Protein AF-A0A9D4GAD8-F1 (afdb_monomer)

Sequence (364 aa):
FIKFSELMRQFRDRVDLSEVVRQHFSSVEKRYCIISPLFHRFDREWGTVFREEDQEQSVDETETVQDPKKLCWLLFLNAKDDILSGTEELIQTYHLLLCCLEFILRDSPAFLLHPPFDSLKLEHSAIGGSSPSLNFVQRLAEKFHTSLDELQAMQTTTQTYFESLKAANGNLDVTYLENQYLSRQKESGGLDELLYLQHEATLMPNNFQRVQSGSSTHNGLDTPVTPVRAAMNTVQQLKNLISTNTDHLQPLREHFQNCASNPERSITDRASQMKLKFLSHYLETSGNGQGAVAEQRYRQATNLYYRVMKRLLDIERERLAPLKDFSSLLNNDVFHRSLLACSTEIVLTTYNVSSFDVHREQNT

Solvent-accessible surface area (backbone atoms only — not comparable to full-atom values): 21066 Å² total; per-residue (Å²): 77,70,72,56,53,54,53,49,52,60,45,53,79,74,40,95,67,55,69,69,58,52,51,50,52,52,51,48,51,46,47,46,58,41,50,49,61,46,48,58,49,47,62,60,49,44,66,59,44,35,56,81,78,74,85,87,76,76,96,70,98,82,69,89,74,74,56,66,67,61,42,35,51,41,51,31,57,50,46,42,60,70,66,39,40,73,56,73,35,50,62,60,56,48,36,47,43,50,43,31,48,48,54,53,54,72,76,50,61,44,88,47,33,31,75,67,59,18,57,55,47,52,53,45,67,71,62,68,74,79,64,79,76,85,61,53,66,56,53,51,18,64,76,69,71,48,63,51,72,60,38,53,54,42,37,64,66,43,49,65,56,58,60,68,62,35,45,98,86,68,45,75,53,61,68,59,46,47,53,54,43,54,54,53,44,66,74,69,68,62,79,73,72,69,45,60,83,71,64,34,72,58,74,50,61,83,68,60,65,62,68,78,72,60,90,69,96,68,82,93,76,81,77,81,75,47,67,70,54,47,38,47,50,53,42,49,52,53,46,68,73,45,73,68,66,100,55,67,56,67,83,41,46,66,56,32,69,48,16,91,57,66,29,61,65,63,53,53,53,48,55,52,56,50,46,56,55,50,45,54,54,47,30,75,62,34,32,80,81,39,57,70,57,44,52,50,52,51,50,54,11,50,44,38,29,45,52,51,51,46,53,52,52,53,55,48,41,68,73,45,64,89,55,63,64,49,34,78,60,64,66,30,65,67,54,55,51,50,48,39,51,52,24,37,48,54,47,55,45,48,55,37,45,47,63,64,49,65,68,62,72,77,76,115

Nearest PDB structures (foldseek):
  4elj-assembly1_A  TM=8.758E-01  e=6.428E-15  Homo sapiens
  1n4m-assembly3_A  TM=8.982E-01  e=1.051E-05  Homo sapiens
  1ad6-assembly1_A  TM=8.745E-01  e=9.711E-05  Homo sapiens
  3pom-assembly2_B  TM=9.205E-01  e=2.364E-04  Homo sapiens
  1gux-assembly1_A  TM=9.036E-01  e=2.701E-04  Homo sapiens

Organism: Dreissena polymorpha (NCBI:txid45954)

Mean predicted aligned error: 9.48 Å

InterPro domains:
  IPR001387 Cro/C1-type, helix-turn-helix domain [PS50943] (130-151)
  IPR002720 Retinoblastoma-associated protein, A-box [PF01858] (226-354)
  IPR002720 Retinoblastoma-associated protein, A-box [SM01368] (226-364)
  IPR024599 Retinoblastoma-associated protein, N-terminal [PF11934] (2-105)
  IPR024599 Retinoblastoma-associated protein, N-terminal [SM01367] (1-107)
  IPR028309 Retinoblastoma protein family [PTHR13742] (2-355)
  IPR036915 Cyclin-like superfamily [SSF47954] (241-356)

pLDDT: mean 82.53, std 17.06, range [28.23, 98.5]

Structure (mmCIF, N/CA/C/O backbone):
data_AF-A0A9D4GAD8-F1
#
_entry.id   AF-A0A9D4GAD8-F1
#
loop_
_atom_site.group_PDB
_atom_site.id
_atom_site.type_symbol
_atom_site.label_atom_id
_atom_site.label_alt_id
_atom_site.label_comp_id
_atom_site.label_asym_id
_atom_site.label_entity_id
_atom_site.label_seq_id
_atom_site.pdbx_PDB_ins_code
_atom_site.Cartn_x
_atom_site.Cartn_y
_atom_site.Cartn_z
_atom_site.occupancy
_atom_site.B_iso_or_equiv
_atom_site.auth_seq_id
_atom_site.auth_comp_id
_atom_site.auth_asym_id
_atom_site.auth_atom_id
_atom_site.pdbx_PDB_model_num
ATOM 1 N N . PHE A 1 1 ? -14.237 -21.104 7.495 1.00 79.50 1 PHE A N 1
ATOM 2 C CA . PHE A 1 1 ? -14.249 -20.452 6.171 1.00 79.50 1 PHE A CA 1
ATOM 3 C C . PHE A 1 1 ? -13.436 -21.219 5.124 1.00 79.50 1 PHE A C 1
ATOM 5 O O . PHE A 1 1 ? -14.016 -21.620 4.129 1.00 79.50 1 PHE A O 1
ATOM 12 N N . ILE A 1 2 ? -12.150 -21.523 5.357 1.00 79.62 2 ILE A N 1
ATOM 13 C CA . ILE A 1 2 ? -11.253 -22.199 4.384 1.00 79.62 2 ILE A CA 1
ATOM 14 C C . ILE A 1 2 ? -11.891 -23.430 3.708 1.00 79.62 2 ILE A C 1
ATOM 16 O O . ILE A 1 2 ? -12.003 -23.482 2.487 1.00 79.62 2 ILE A O 1
ATOM 20 N N . LYS A 1 3 ? -12.416 -24.373 4.503 1.00 81.75 3 LYS A N 1
ATOM 21 C CA . LYS A 1 3 ? -13.096 -25.577 3.992 1.00 81.75 3 LYS A CA 1
ATOM 22 C C . LYS A 1 3 ? -14.309 -25.262 3.106 1.00 81.75 3 LYS A C 1
ATOM 24 O O . LYS A 1 3 ? -14.567 -25.964 2.134 1.00 81.75 3 LYS A O 1
ATOM 29 N N . PHE A 1 4 ? -15.075 -24.226 3.449 1.00 83.62 4 PHE A N 1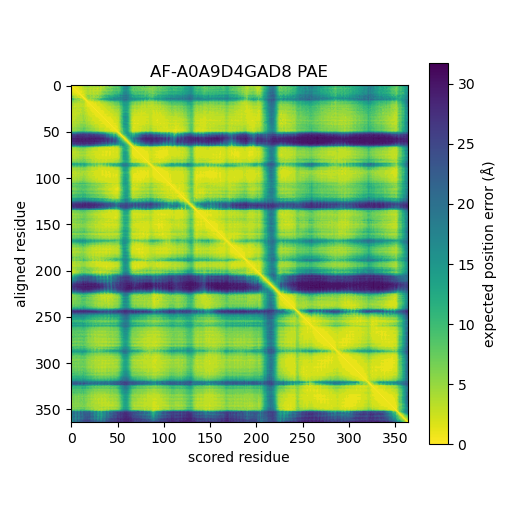
ATOM 30 C CA . PHE A 1 4 ? -16.197 -23.774 2.625 1.00 83.62 4 PHE A CA 1
ATOM 31 C C . PHE A 1 4 ? -15.689 -23.224 1.291 1.00 83.62 4 PHE A C 1
ATOM 33 O O . PHE A 1 4 ? -16.222 -23.592 0.247 1.00 83.62 4 PHE A O 1
ATOM 40 N N . SER A 1 5 ? -14.626 -22.418 1.308 1.00 82.00 5 SER A N 1
ATOM 41 C CA . SER A 1 5 ? -14.057 -21.837 0.093 1.00 82.00 5 SER A CA 1
ATOM 42 C C . SER A 1 5 ? -13.507 -22.896 -0.866 1.00 82.00 5 SER A C 1
ATOM 44 O O . SER A 1 5 ? -13.741 -22.818 -2.070 1.00 82.00 5 SER A O 1
ATOM 46 N N . GLU A 1 6 ? -12.860 -23.940 -0.346 1.00 82.06 6 GLU A N 1
ATOM 47 C CA . GLU A 1 6 ? -12.402 -25.086 -1.144 1.00 82.06 6 GLU A CA 1
ATOM 48 C C . GLU A 1 6 ? -13.557 -25.823 -1.828 1.00 82.06 6 GLU A C 1
ATOM 50 O O . GLU A 1 6 ? -13.506 -26.092 -3.030 1.00 82.06 6 GLU A O 1
ATOM 55 N N . LEU A 1 7 ? -14.622 -26.119 -1.077 1.00 83.56 7 LEU A N 1
ATOM 56 C CA . LEU A 1 7 ? -15.812 -26.773 -1.621 1.00 83.56 7 LEU A CA 1
ATOM 57 C C . LEU A 1 7 ? -16.510 -25.889 -2.660 1.00 83.56 7 LEU A C 1
ATOM 59 O O . LEU A 1 7 ? -16.926 -26.383 -3.707 1.00 83.56 7 LEU A O 1
ATOM 63 N N . MET A 1 8 ? -16.592 -24.583 -2.410 1.00 81.50 8 MET A N 1
ATOM 64 C CA . MET A 1 8 ? -17.180 -23.624 -3.344 1.00 81.50 8 MET A CA 1
ATOM 65 C C . MET A 1 8 ? -16.367 -23.474 -4.629 1.00 81.50 8 MET A C 1
ATOM 67 O O . MET A 1 8 ? -16.964 -23.357 -5.699 1.00 81.50 8 MET A O 1
ATOM 71 N N . ARG A 1 9 ? -15.031 -23.543 -4.568 1.00 81.75 9 ARG A N 1
ATOM 72 C CA . ARG A 1 9 ? -14.177 -23.597 -5.767 1.00 81.75 9 ARG A CA 1
ATOM 73 C C . ARG A 1 9 ? -14.491 -24.839 -6.602 1.00 81.75 9 ARG A C 1
ATOM 75 O O . ARG A 1 9 ? -14.794 -24.712 -7.783 1.00 81.75 9 ARG A O 1
ATOM 82 N N . GLN A 1 10 ? -14.531 -26.015 -5.972 1.00 83.88 10 GLN A N 1
ATOM 83 C CA . GLN A 1 10 ? -14.883 -27.266 -6.659 1.00 83.88 10 GLN A CA 1
ATOM 84 C C . GLN A 1 10 ? -16.298 -27.235 -7.251 1.00 83.88 10 GLN A C 1
ATOM 86 O O . GLN A 1 10 ? -16.538 -27.799 -8.318 1.00 83.88 10 GLN A O 1
ATOM 91 N N . PHE A 1 11 ? -17.240 -26.591 -6.562 1.00 83.25 11 PHE A N 1
ATOM 92 C CA . PHE A 1 11 ? -18.609 -26.422 -7.033 1.00 83.25 11 PHE A CA 1
ATOM 93 C C . PHE A 1 11 ? -18.691 -25.465 -8.229 1.00 83.25 11 PHE A C 1
ATOM 95 O O . PHE A 1 11 ? -19.316 -25.804 -9.232 1.00 83.25 11 PHE A O 1
ATOM 102 N N . ARG A 1 12 ? -18.015 -24.310 -8.162 1.00 80.50 12 ARG A N 1
ATOM 103 C CA . ARG A 1 12 ? -17.932 -23.323 -9.253 1.00 80.50 12 ARG A CA 1
ATOM 104 C C . ARG A 1 12 ? -17.375 -23.932 -10.535 1.00 80.50 12 ARG A C 1
ATOM 106 O O . ARG A 1 12 ? -17.848 -23.598 -11.613 1.00 80.50 12 ARG A O 1
ATOM 113 N N . ASP A 1 13 ? -16.399 -24.824 -10.428 1.00 79.19 13 ASP A N 1
ATOM 114 C CA . ASP A 1 13 ? -15.795 -25.458 -11.604 1.00 79.19 13 ASP A CA 1
ATOM 115 C C . ASP A 1 13 ? -16.743 -26.481 -12.268 1.00 79.19 13 ASP A C 1
ATOM 117 O O . ASP A 1 13 ? -16.529 -26.890 -13.407 1.00 79.19 13 ASP A O 1
ATOM 121 N N . ARG A 1 14 ? -17.811 -26.891 -11.568 1.00 85.75 14 ARG A N 1
ATOM 122 C CA . ARG A 1 14 ? -18.813 -27.868 -12.028 1.00 85.75 14 ARG A CA 1
ATOM 123 C C . ARG A 1 14 ? -20.164 -27.247 -12.382 1.00 85.75 14 ARG A C 1
ATOM 125 O O . ARG A 1 14 ? -20.997 -27.929 -12.973 1.00 85.75 14 ARG A O 1
ATOM 132 N N . VAL A 1 15 ? -20.400 -25.993 -11.999 1.00 85.50 15 VAL A N 1
ATOM 133 C CA . VAL A 1 15 ? -21.685 -25.301 -12.151 1.00 85.50 15 VAL A CA 1
ATOM 134 C C . VAL A 1 15 ? -21.462 -23.923 -12.756 1.00 85.50 15 VAL A C 1
ATOM 136 O O . VAL A 1 15 ? -20.620 -23.151 -12.296 1.00 85.50 15 VAL A O 1
ATOM 139 N N . ASP A 1 16 ? -22.258 -23.577 -13.767 1.00 84.50 16 ASP A N 1
ATOM 140 C CA . ASP A 1 16 ? -22.171 -22.263 -14.395 1.00 84.50 16 ASP A CA 1
ATOM 141 C C . ASP A 1 16 ? -22.836 -21.189 -13.518 1.00 84.50 16 ASP A C 1
ATOM 143 O O . ASP A 1 16 ? -24.032 -20.913 -13.596 1.00 84.50 16 ASP A O 1
ATOM 147 N N . LEU A 1 17 ? -22.049 -20.640 -12.593 1.00 85.50 17 LEU A N 1
ATOM 148 C CA . LEU A 1 17 ? -22.442 -19.509 -11.759 1.00 85.50 17 LEU A CA 1
ATOM 149 C C . LEU A 1 17 ? -22.402 -18.203 -12.556 1.00 85.50 17 LEU A C 1
ATOM 151 O O . LEU A 1 17 ? -21.476 -17.977 -13.334 1.00 85.50 17 LEU A O 1
ATOM 155 N N . SER A 1 18 ? -23.356 -17.307 -12.285 1.00 89.62 18 SER A N 1
ATOM 156 C CA . SER A 1 18 ? -23.328 -15.951 -12.844 1.00 89.62 18 SER A CA 1
ATOM 157 C C . SER A 1 18 ? -22.039 -15.212 -12.468 1.00 89.62 18 SER A C 1
ATOM 159 O O . SER A 1 18 ? -21.483 -15.418 -11.384 1.00 89.62 18 SER A O 1
ATOM 161 N N . GLU A 1 19 ? -21.599 -14.307 -13.341 1.00 87.25 19 GLU A N 1
ATOM 162 C CA . GLU A 1 19 ? -20.384 -13.515 -13.127 1.00 87.25 19 GLU A CA 1
ATOM 163 C C . GLU A 1 19 ? -20.439 -12.719 -11.814 1.00 87.25 19 GLU A C 1
ATOM 165 O O . GLU A 1 19 ? -19.467 -12.690 -11.066 1.00 87.25 19 GLU A O 1
ATOM 170 N N . VAL A 1 20 ? -21.612 -12.186 -11.459 1.00 88.69 20 VAL A N 1
ATOM 171 C CA . VAL A 1 20 ? -21.836 -11.464 -10.196 1.00 88.69 20 VAL A CA 1
ATOM 172 C C . VAL A 1 20 ? -21.529 -12.347 -8.983 1.00 88.69 20 VAL A C 1
ATOM 174 O O . VAL A 1 20 ? -20.827 -11.928 -8.066 1.00 88.69 20 VAL A O 1
ATOM 177 N N . VAL A 1 21 ? -22.007 -13.596 -8.985 1.00 86.94 21 VAL A N 1
ATOM 178 C CA . VAL A 1 21 ? -21.763 -14.545 -7.886 1.00 86.94 21 VAL A CA 1
ATOM 179 C C . VAL A 1 21 ? -20.287 -14.944 -7.829 1.00 86.94 21 VAL A C 1
ATOM 181 O O . VAL A 1 21 ? -19.715 -15.026 -6.742 1.00 86.94 21 VAL A O 1
ATOM 184 N N . ARG A 1 22 ? -19.646 -15.156 -8.986 1.00 84.00 22 ARG A N 1
ATOM 185 C CA . ARG A 1 22 ? -18.213 -15.487 -9.060 1.00 84.00 22 ARG A CA 1
ATOM 186 C C . ARG A 1 22 ? -17.342 -14.354 -8.525 1.00 84.00 22 ARG A C 1
ATOM 188 O O . ARG A 1 22 ? -16.419 -14.619 -7.751 1.00 84.00 22 ARG A O 1
ATOM 195 N N . GLN A 1 23 ? -17.646 -13.115 -8.901 1.00 85.31 23 GLN A N 1
ATOM 196 C CA . GLN A 1 23 ? -16.929 -11.924 -8.448 1.00 85.31 23 GLN A CA 1
ATOM 197 C C . GLN A 1 23 ? -17.133 -11.685 -6.955 1.00 85.31 23 GLN A C 1
ATOM 199 O O . GLN A 1 23 ? -16.155 -11.490 -6.236 1.00 85.31 23 GLN A O 1
ATOM 204 N N . HIS A 1 24 ? -18.373 -11.785 -6.468 1.00 87.50 24 HIS A N 1
ATOM 205 C CA . HIS A 1 24 ? -18.670 -11.631 -5.047 1.00 87.50 24 HIS A CA 1
ATOM 206 C C . HIS A 1 24 ? -17.937 -12.679 -4.200 1.00 87.50 24 HIS A C 1
ATOM 208 O O . HIS A 1 24 ? -17.239 -12.325 -3.253 1.00 87.50 24 HIS A O 1
ATOM 214 N N . PHE A 1 25 ? -18.001 -13.959 -4.582 1.00 85.44 25 PHE A N 1
ATOM 215 C CA . PHE A 1 25 ? -17.280 -15.020 -3.876 1.00 85.44 25 PHE A CA 1
ATOM 216 C C . PHE A 1 25 ? -15.762 -14.793 -3.881 1.00 85.44 25 PHE A C 1
ATOM 218 O O . PHE A 1 25 ? -15.120 -14.896 -2.838 1.00 85.44 25 PHE A O 1
ATOM 225 N N . SER A 1 26 ? -15.195 -14.430 -5.036 1.00 83.44 26 SER A N 1
ATOM 226 C CA . SER A 1 26 ? -13.764 -14.121 -5.151 1.00 83.44 26 SER A CA 1
ATOM 227 C C . SER A 1 26 ? -13.369 -12.940 -4.260 1.00 83.44 26 SER A C 1
ATOM 229 O O . SER A 1 26 ? -12.328 -12.984 -3.613 1.00 83.44 26 SER A O 1
ATOM 231 N N . SER A 1 27 ? -14.210 -11.907 -4.176 1.00 84.62 27 SER A N 1
ATOM 232 C CA . SER A 1 27 ? -13.988 -10.751 -3.303 1.00 84.62 27 SER A CA 1
ATOM 233 C C . SER A 1 27 ? -14.011 -11.138 -1.822 1.00 84.62 27 SER A C 1
ATOM 235 O O . SER A 1 27 ? -13.103 -10.772 -1.077 1.00 84.62 27 SER A O 1
ATOM 237 N N . VAL A 1 28 ? -14.995 -11.937 -1.394 1.00 87.25 28 VAL A N 1
ATOM 238 C CA . VAL A 1 28 ? -15.099 -12.420 -0.006 1.00 87.25 28 VAL A CA 1
ATOM 239 C C . VAL A 1 28 ? -13.901 -13.298 0.369 1.00 87.25 28 VAL A C 1
ATOM 241 O O . VAL A 1 28 ? -13.335 -13.147 1.451 1.00 87.25 28 VAL A O 1
ATOM 244 N N . GLU A 1 29 ? -13.474 -14.183 -0.531 1.00 84.44 29 GLU A N 1
ATOM 245 C CA . GLU A 1 29 ? -12.303 -15.034 -0.318 1.00 84.44 29 GLU A CA 1
ATOM 246 C C . GLU A 1 29 ? -11.013 -14.219 -0.173 1.00 84.44 29 GLU A C 1
ATOM 248 O O . GLU A 1 29 ? -10.264 -14.414 0.785 1.00 84.44 29 GLU A O 1
ATOM 253 N N . LYS A 1 30 ? -10.782 -13.255 -1.068 1.00 83.25 30 LYS A N 1
ATOM 254 C CA . LYS A 1 30 ? -9.620 -12.364 -0.982 1.00 83.25 30 LYS A CA 1
ATOM 255 C C . LYS A 1 30 ? -9.626 -11.531 0.297 1.00 83.25 30 LYS A C 1
ATOM 257 O O . LYS A 1 30 ? -8.591 -11.426 0.952 1.00 83.25 30 LYS A O 1
ATOM 262 N N . ARG A 1 31 ? -10.786 -10.989 0.694 1.00 86.81 31 ARG A N 1
ATOM 263 C CA . ARG A 1 31 ? -10.937 -10.270 1.970 1.00 86.81 31 ARG A CA 1
ATOM 264 C C . ARG A 1 31 ? -10.532 -11.147 3.146 1.00 86.81 31 ARG A C 1
ATOM 266 O O . ARG A 1 31 ? -9.728 -10.710 3.961 1.00 86.81 31 ARG A O 1
ATOM 273 N N . TYR A 1 32 ? -10.989 -12.397 3.200 1.00 87.81 32 TYR A N 1
ATOM 274 C CA . TYR A 1 32 ? -10.566 -13.331 4.244 1.00 87.81 32 TYR A CA 1
ATOM 275 C C . TYR A 1 32 ? -9.048 -13.560 4.251 1.00 87.81 32 TYR A C 1
ATOM 277 O O . TYR A 1 32 ? -8.420 -13.504 5.309 1.00 87.81 32 TYR A O 1
ATOM 285 N N . CYS A 1 33 ? -8.444 -13.776 3.078 1.00 83.56 33 CYS A N 1
ATOM 286 C CA . CYS A 1 33 ? -6.999 -13.978 2.937 1.00 83.56 33 CYS A CA 1
ATOM 287 C C . CYS A 1 33 ? -6.168 -12.765 3.374 1.00 83.56 33 CYS A C 1
ATOM 289 O O . CYS A 1 33 ? -5.009 -12.938 3.743 1.00 83.56 33 CYS A O 1
ATOM 291 N N . ILE A 1 34 ? -6.748 -11.564 3.365 1.00 87.50 34 ILE A N 1
ATOM 292 C CA . ILE A 1 34 ? -6.109 -10.343 3.860 1.00 87.50 34 ILE A CA 1
ATOM 293 C C . ILE A 1 34 ? -6.378 -10.169 5.359 1.00 87.50 34 ILE A C 1
ATOM 295 O O . ILE A 1 34 ? -5.442 -10.089 6.150 1.00 87.50 34 ILE A O 1
ATOM 299 N N . ILE A 1 35 ? -7.643 -10.152 5.778 1.00 90.19 35 ILE A N 1
ATOM 300 C CA . ILE A 1 35 ? -8.042 -9.788 7.144 1.00 90.19 35 ILE A CA 1
ATOM 301 C C . ILE A 1 35 ? -7.662 -10.855 8.168 1.00 90.19 35 ILE A C 1
ATOM 303 O O . ILE A 1 35 ? -7.193 -10.507 9.247 1.00 90.19 35 ILE A O 1
ATOM 307 N N . SER A 1 36 ? -7.769 -12.144 7.838 1.00 88.81 36 SER A N 1
ATOM 308 C CA . SER A 1 36 ? -7.424 -13.223 8.772 1.00 88.81 36 SER A CA 1
ATOM 309 C C . SER A 1 36 ? -5.961 -13.169 9.253 1.00 88.81 36 SER A C 1
ATOM 311 O O . SER A 1 36 ? -5.736 -13.112 10.467 1.00 88.81 36 SER A O 1
ATOM 313 N N . PRO A 1 37 ? -4.937 -13.138 8.371 1.00 86.94 37 PRO A N 1
ATOM 314 C CA . PRO A 1 37 ? -3.552 -13.023 8.824 1.00 86.94 37 PRO A CA 1
ATOM 315 C C . PRO A 1 37 ? -3.233 -11.653 9.436 1.00 86.94 37 PRO A C 1
ATOM 317 O O . PRO A 1 37 ? -2.344 -11.581 10.289 1.00 86.94 37 PRO A O 1
ATOM 320 N N . LEU A 1 38 ? -3.934 -10.583 9.038 1.00 90.69 38 LEU A N 1
ATOM 321 C CA . LEU A 1 38 ? -3.787 -9.268 9.667 1.00 90.69 38 LEU A CA 1
ATOM 322 C C . LEU A 1 38 ? -4.279 -9.272 11.103 1.00 90.69 38 LEU A C 1
ATOM 324 O O . LEU A 1 38 ? -3.542 -8.822 11.971 1.00 90.69 38 LEU A O 1
ATOM 328 N N . PHE A 1 39 ? -5.468 -9.813 11.362 1.00 92.06 39 PHE A N 1
ATOM 329 C CA . PHE A 1 39 ? -6.005 -9.897 12.712 1.00 92.06 39 PHE A CA 1
ATOM 330 C C . PHE A 1 39 ? -5.117 -10.764 13.604 1.00 92.06 39 PHE A C 1
ATOM 332 O O . PHE A 1 39 ? -4.782 -10.368 14.712 1.00 92.06 39 PHE A O 1
ATOM 339 N N . HIS A 1 40 ? -4.640 -11.907 13.106 1.00 86.62 40 HIS A N 1
ATOM 340 C CA . HIS A 1 40 ? -3.701 -12.737 13.866 1.00 86.62 40 HIS A CA 1
ATOM 341 C C . HIS A 1 40 ? -2.432 -11.969 14.256 1.00 86.62 40 HIS A C 1
ATOM 343 O O . HIS A 1 40 ? -1.921 -12.085 15.371 1.00 86.62 40 HIS A O 1
ATOM 349 N N . ARG A 1 41 ? -1.909 -11.172 13.320 1.00 88.94 41 ARG A N 1
ATOM 350 C CA . ARG A 1 41 ? -0.745 -10.331 13.572 1.00 88.94 41 ARG A CA 1
ATOM 351 C C . ARG A 1 41 ? -1.073 -9.209 14.558 1.00 88.94 41 ARG A C 1
ATOM 353 O O . ARG A 1 41 ? -0.297 -9.015 15.485 1.00 88.94 41 ARG A O 1
ATOM 360 N N . PHE A 1 42 ? -2.207 -8.535 14.381 1.00 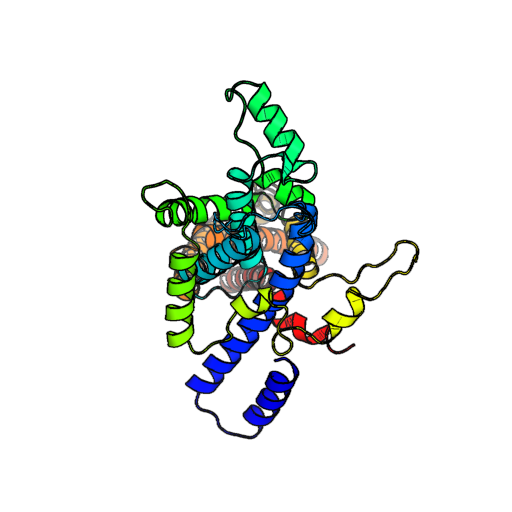92.94 42 PHE A N 1
ATOM 361 C CA . PHE A 1 42 ? -2.733 -7.502 15.271 1.00 92.94 42 PHE A CA 1
ATOM 362 C C . PHE A 1 42 ? -2.844 -8.002 16.708 1.00 92.94 42 PHE A C 1
ATOM 364 O O . PHE A 1 42 ? -2.284 -7.385 17.602 1.00 92.94 42 PHE A O 1
ATOM 371 N N . ASP A 1 43 ? -3.506 -9.140 16.911 1.00 90.19 43 ASP A N 1
ATOM 372 C CA . ASP A 1 43 ? -3.765 -9.743 18.219 1.00 90.19 43 ASP A CA 1
ATOM 373 C C . ASP A 1 43 ? -2.459 -9.983 18.988 1.00 90.19 43 ASP A C 1
ATOM 375 O O . ASP A 1 43 ? -2.307 -9.583 20.142 1.00 90.19 43 ASP A O 1
ATOM 379 N N . ARG A 1 44 ? -1.456 -10.534 18.295 1.00 88.69 44 ARG A N 1
ATOM 380 C CA . ARG A 1 44 ? -0.121 -10.759 18.853 1.00 88.69 44 ARG A CA 1
ATOM 381 C C . ARG A 1 44 ? 0.644 -9.462 19.107 1.00 88.69 44 ARG A C 1
ATOM 383 O O . ARG A 1 44 ? 1.332 -9.344 20.112 1.00 88.69 44 ARG A O 1
ATOM 390 N N . GLU A 1 45 ? 0.600 -8.518 18.172 1.00 90.50 45 GLU A N 1
ATOM 391 C CA . GLU A 1 45 ? 1.333 -7.252 18.275 1.00 90.50 45 GLU A CA 1
ATOM 392 C C . GLU A 1 45 ? 0.739 -6.331 19.343 1.00 90.50 45 GLU A C 1
ATOM 394 O O . GLU A 1 45 ? 1.501 -5.641 20.023 1.00 90.50 45 GLU A O 1
ATOM 399 N N . TRP A 1 46 ? -0.578 -6.394 19.553 1.00 92.75 46 TRP A N 1
ATOM 400 C CA . TRP A 1 46 ? -1.306 -5.669 20.588 1.00 92.75 46 TRP A CA 1
ATOM 401 C C . TRP A 1 46 ? -0.692 -5.900 21.968 1.00 92.75 46 TRP A C 1
ATOM 403 O O . TRP A 1 46 ? -0.246 -4.939 22.590 1.00 92.75 46 TRP A O 1
ATOM 413 N N . GLY A 1 47 ? -0.546 -7.163 22.388 1.00 90.38 47 GLY A N 1
ATOM 414 C CA . GLY A 1 47 ? 0.049 -7.522 23.685 1.00 90.38 47 GLY A CA 1
ATOM 415 C C . GLY A 1 47 ? 1.536 -7.169 23.827 1.00 90.38 47 GLY A C 1
ATOM 416 O O . GLY A 1 47 ? 2.098 -7.244 24.912 1.00 90.38 47 GLY A O 1
ATOM 417 N N . THR A 1 48 ? 2.212 -6.758 22.747 1.00 92.19 48 THR A N 1
ATOM 418 C CA . THR A 1 48 ? 3.591 -6.238 22.827 1.00 92.19 48 THR A CA 1
ATOM 419 C C . THR A 1 48 ? 3.656 -4.720 22.974 1.00 92.19 48 THR A C 1
ATOM 421 O O . THR A 1 48 ? 4.739 -4.176 23.212 1.00 92.19 48 THR A O 1
ATOM 424 N N . VAL A 1 49 ? 2.540 -4.026 22.756 1.00 92.69 49 VAL A N 1
ATOM 425 C CA . VAL A 1 49 ? 2.428 -2.561 22.788 1.00 92.69 49 VAL A CA 1
ATOM 426 C C . VAL A 1 49 ? 1.648 -2.124 24.019 1.00 92.69 49 VAL A C 1
ATOM 428 O O . VAL A 1 49 ? 2.103 -1.224 24.721 1.00 92.69 49 VAL A O 1
ATOM 431 N N . PHE A 1 50 ? 0.523 -2.781 24.288 1.00 92.81 50 PHE A N 1
ATOM 432 C CA . PHE A 1 50 ? -0.379 -2.507 25.396 1.00 92.81 50 PHE A CA 1
ATOM 433 C C . PHE A 1 50 ? -0.288 -3.616 26.438 1.00 92.81 50 PHE A C 1
ATOM 435 O O . PHE A 1 50 ? -0.151 -4.787 26.086 1.00 92.81 50 PHE A O 1
ATOM 442 N N . ARG A 1 51 ? -0.362 -3.232 27.710 1.00 89.25 51 ARG A N 1
ATOM 443 C CA . ARG A 1 51 ? -0.469 -4.161 28.834 1.00 89.25 51 ARG A CA 1
ATOM 444 C C . ARG A 1 51 ? -1.903 -4.669 28.908 1.00 89.25 51 ARG A C 1
ATOM 446 O O . ARG A 1 51 ? -2.835 -3.897 28.691 1.00 89.25 51 ARG A O 1
ATOM 453 N N . GLU A 1 52 ? -2.071 -5.948 29.209 1.00 77.19 52 GLU A N 1
ATOM 454 C CA . GLU A 1 52 ? -3.384 -6.482 29.558 1.00 77.19 52 GLU A CA 1
ATOM 455 C C . GLU A 1 52 ? -3.766 -5.956 30.945 1.00 77.19 52 GLU A C 1
ATOM 457 O O . GLU A 1 52 ? -2.939 -5.933 31.859 1.00 77.19 52 GLU A O 1
ATOM 462 N N . GLU A 1 53 ? -4.993 -5.461 31.088 1.00 64.38 53 GLU A N 1
ATOM 463 C CA . GLU A 1 53 ? -5.540 -5.145 32.403 1.00 64.38 53 GLU A CA 1
ATOM 464 C C . GLU A 1 53 ? -5.886 -6.471 33.088 1.00 64.38 53 GLU A C 1
ATOM 466 O O . GLU A 1 53 ? -6.705 -7.238 32.577 1.00 64.38 53 GLU A O 1
ATOM 471 N N . ASP A 1 54 ? -5.253 -6.761 34.228 1.00 48.12 54 ASP A N 1
ATOM 472 C CA . ASP A 1 54 ? -5.630 -7.899 35.066 1.00 48.12 54 ASP A CA 1
ATOM 473 C C . ASP A 1 54 ? -7.083 -7.694 35.527 1.00 48.12 54 ASP A C 1
ATOM 475 O O . ASP A 1 54 ? -7.361 -6.900 36.428 1.00 48.12 54 ASP A O 1
ATOM 479 N N . GLN A 1 55 ? -8.029 -8.418 34.922 1.00 46.59 55 GLN A N 1
ATOM 480 C CA . GLN A 1 55 ? -9.462 -8.346 35.247 1.00 46.59 55 GLN A CA 1
ATOM 481 C C . GLN A 1 55 ? -9.804 -8.802 36.683 1.00 46.59 55 GLN A C 1
ATOM 483 O O . GLN A 1 55 ? -10.974 -8.834 37.058 1.00 46.59 55 GLN A O 1
ATOM 488 N N . GLU A 1 56 ? -8.824 -9.156 37.518 1.00 39.22 56 GLU A N 1
ATOM 489 C CA . GLU A 1 56 ? -9.073 -9.710 38.852 1.00 39.22 56 GLU A CA 1
ATOM 490 C C . GLU A 1 56 ? -9.242 -8.666 39.969 1.00 39.22 56 GLU A C 1
ATOM 492 O O . GLU A 1 56 ? -9.631 -9.039 41.077 1.00 39.22 56 GLU A O 1
ATOM 497 N N . GLN A 1 57 ? -9.016 -7.366 39.736 1.00 41.28 57 GLN A N 1
ATOM 498 C CA . GLN A 1 57 ? -9.176 -6.355 40.795 1.00 41.28 57 GLN A CA 1
ATOM 499 C C . GLN A 1 57 ? -9.780 -5.031 40.312 1.00 41.28 57 GLN A C 1
ATOM 501 O O . GLN A 1 57 ? -9.093 -4.022 40.206 1.00 41.28 57 GLN A O 1
ATOM 506 N N . SER A 1 58 ? -11.096 -4.993 40.109 1.00 38.47 58 SER A N 1
ATOM 507 C CA . SER A 1 58 ? -11.944 -3.938 40.694 1.00 38.47 58 SER A CA 1
ATOM 508 C C . SER A 1 58 ? -13.421 -4.198 40.405 1.00 38.47 58 SER A C 1
ATOM 510 O O . SER A 1 58 ? -13.889 -4.220 39.273 1.00 38.47 58 SER A O 1
ATOM 512 N N . VAL A 1 59 ? -14.158 -4.411 41.491 1.00 43.94 59 VAL A N 1
ATOM 513 C CA . VAL A 1 59 ? -15.613 -4.323 41.540 1.00 43.94 59 VAL A CA 1
ATOM 514 C C . VAL A 1 59 ? -15.944 -2.833 41.605 1.00 43.94 59 VAL A C 1
ATOM 516 O O . VAL A 1 59 ? -15.869 -2.256 42.684 1.00 43.94 59 VAL A O 1
ATOM 519 N N . ASP A 1 60 ? -16.244 -2.212 40.466 1.00 38.03 60 ASP A N 1
ATOM 520 C CA . ASP A 1 60 ? -17.154 -1.060 40.408 1.00 38.03 60 ASP A CA 1
ATOM 521 C C . ASP A 1 60 ? -17.705 -0.895 38.979 1.00 38.03 60 ASP A C 1
ATOM 523 O O . ASP A 1 60 ? -17.099 -0.306 38.086 1.00 38.03 60 ASP A O 1
ATOM 527 N N . GLU A 1 61 ? -18.883 -1.474 38.752 1.00 46.22 61 GLU A N 1
ATOM 528 C CA . GLU A 1 61 ? -19.676 -1.333 37.530 1.00 46.22 61 GLU A CA 1
ATOM 529 C C . GLU A 1 61 ? -20.298 0.074 37.466 1.00 46.22 61 GLU A C 1
ATOM 531 O O . GLU A 1 61 ? -21.462 0.240 37.818 1.00 46.22 61 GLU A O 1
ATOM 536 N N . THR A 1 62 ? -19.572 1.115 37.037 1.00 37.75 62 THR A N 1
ATOM 537 C CA . THR A 1 62 ? -20.233 2.396 36.667 1.00 37.75 62 THR A CA 1
ATOM 538 C C . THR A 1 62 ? -19.607 3.222 35.540 1.00 37.75 62 THR A C 1
ATOM 540 O O . THR A 1 62 ? -20.243 4.176 35.096 1.00 37.75 62 THR A O 1
ATOM 543 N N . GLU A 1 63 ? -18.472 2.843 34.958 1.00 41.75 63 GLU A N 1
ATOM 544 C CA . GLU A 1 63 ? -18.007 3.450 33.705 1.00 41.75 63 GLU A CA 1
ATOM 545 C C . GLU A 1 63 ? -17.801 2.347 32.672 1.00 41.75 63 GLU A C 1
ATOM 547 O O . GLU A 1 63 ? -17.031 1.416 32.884 1.00 41.75 63 GLU A O 1
ATOM 552 N N . THR A 1 64 ? -18.518 2.410 31.548 1.00 41.97 64 THR A N 1
ATOM 553 C CA . THR A 1 64 ? -18.223 1.590 30.369 1.00 41.97 64 THR A CA 1
ATOM 554 C C . THR A 1 64 ? -16.834 1.973 29.864 1.00 41.97 64 THR A C 1
ATOM 556 O O . THR A 1 64 ? -16.711 2.837 28.993 1.00 41.97 64 THR A O 1
ATOM 559 N N . VAL A 1 65 ? -15.786 1.384 30.445 1.00 55.22 65 VAL A N 1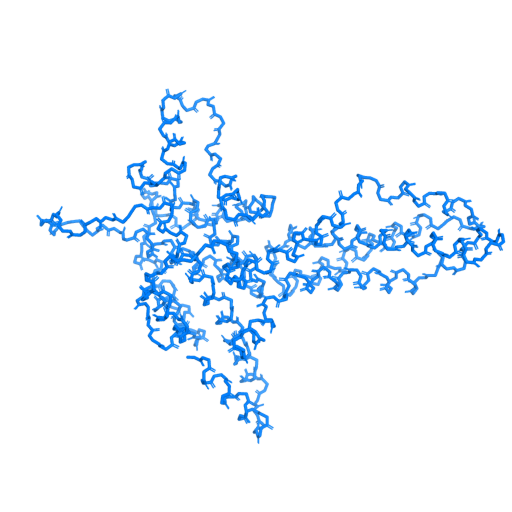
ATOM 560 C CA . VAL A 1 65 ? -14.413 1.516 29.962 1.00 55.22 65 VAL A CA 1
ATOM 561 C C . VAL A 1 65 ? -14.424 0.988 28.533 1.00 55.22 65 VAL A C 1
ATOM 563 O O . VAL A 1 65 ? -14.707 -0.183 28.284 1.00 55.22 65 VAL A O 1
ATOM 566 N N . GLN A 1 66 ? -14.239 1.890 27.570 1.00 67.38 66 GLN A N 1
ATOM 567 C CA . GLN A 1 66 ? -14.187 1.519 26.163 1.00 67.38 66 GLN A CA 1
ATOM 568 C C . GLN A 1 66 ? -13.000 0.576 25.968 1.00 67.38 66 GLN A C 1
ATOM 570 O O . GLN A 1 66 ? -11.869 0.981 26.215 1.00 67.38 66 G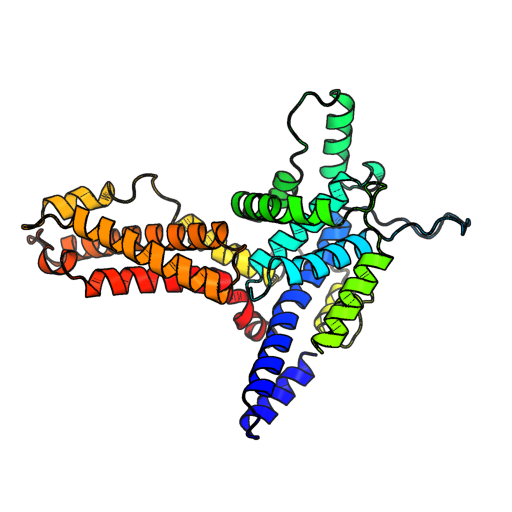LN A O 1
ATOM 575 N N . ASP A 1 67 ? -13.247 -0.654 25.511 1.00 86.38 67 ASP A N 1
ATOM 576 C CA . ASP A 1 67 ? -12.179 -1.595 25.171 1.00 86.38 67 ASP A CA 1
ATOM 577 C C . ASP A 1 67 ? -11.311 -0.990 24.042 1.00 86.38 67 ASP A C 1
ATOM 579 O O . ASP A 1 67 ? -11.777 -0.877 22.897 1.00 86.38 67 ASP A O 1
ATOM 583 N N . PRO A 1 68 ? -10.053 -0.595 24.326 1.00 89.75 68 PRO A N 1
ATOM 584 C CA . PRO A 1 68 ? -9.198 0.086 23.358 1.00 89.75 68 PRO A CA 1
ATOM 585 C C . PRO A 1 68 ? -8.831 -0.818 22.177 1.00 89.75 68 PRO A C 1
ATOM 587 O O . PRO A 1 68 ? -8.594 -0.325 21.069 1.00 89.75 68 PRO A O 1
ATOM 590 N N . LYS A 1 69 ? -8.825 -2.142 22.375 1.00 92.50 69 LYS A N 1
ATOM 591 C CA . LYS A 1 69 ? -8.554 -3.120 21.321 1.00 92.50 69 LYS A CA 1
ATOM 592 C C . LYS A 1 69 ? -9.731 -3.212 20.362 1.00 92.50 69 LYS A C 1
ATOM 594 O O . LYS A 1 69 ? -9.530 -3.133 19.146 1.00 92.50 69 LYS A O 1
ATOM 599 N N . LYS A 1 70 ? -10.955 -3.303 20.898 1.00 93.38 70 LYS A N 1
ATOM 600 C CA . LYS A 1 70 ? -12.192 -3.240 20.104 1.00 93.38 70 LYS A CA 1
ATOM 601 C C . LYS A 1 70 ? -12.285 -1.921 19.339 1.00 93.38 70 LYS A C 1
ATOM 603 O O . LYS A 1 70 ? -12.570 -1.939 18.142 1.00 93.38 70 LYS A O 1
ATOM 608 N N . LEU A 1 71 ? -11.998 -0.796 19.997 1.00 93.69 71 LEU A N 1
ATOM 609 C CA . LEU A 1 71 ? -12.006 0.524 19.366 1.00 93.69 71 LEU A CA 1
ATOM 610 C C . LEU A 1 71 ? -10.998 0.613 18.209 1.00 93.69 71 LEU A C 1
ATOM 612 O O . LEU A 1 71 ? -11.354 1.069 17.124 1.00 93.69 71 LEU A O 1
ATOM 616 N N . CYS A 1 72 ? -9.766 0.137 18.413 1.00 95.62 72 CYS A N 1
ATOM 617 C CA . CYS A 1 72 ? -8.734 0.098 17.374 1.00 95.62 72 CYS A CA 1
ATOM 618 C C . CYS A 1 72 ? -9.180 -0.721 16.156 1.00 95.62 72 CYS A C 1
ATOM 620 O O . CYS A 1 72 ? -9.049 -0.273 15.014 1.00 95.62 72 CYS A O 1
ATOM 622 N N . TRP A 1 73 ? -9.745 -1.907 16.400 1.00 96.50 73 TRP A N 1
ATOM 623 C CA . TRP A 1 73 ? -10.223 -2.780 15.334 1.00 96.50 73 TRP A CA 1
ATOM 624 C C . TRP A 1 73 ? -11.390 -2.151 14.567 1.00 96.50 73 TRP A C 1
ATOM 626 O O . TRP A 1 73 ? -11.359 -2.105 13.342 1.00 96.50 73 TRP A O 1
ATOM 636 N N . LEU A 1 74 ? -12.370 -1.571 15.262 1.00 95.75 74 LEU A N 1
ATOM 637 C CA . LEU A 1 74 ? -13.484 -0.848 14.640 1.00 95.75 74 LEU A CA 1
ATOM 638 C C . LEU A 1 74 ? -13.028 0.348 13.802 1.00 95.75 74 LEU A C 1
ATOM 640 O O . LEU A 1 74 ? -13.536 0.552 12.696 1.00 95.75 74 LEU A O 1
ATOM 644 N N . LEU A 1 75 ? -12.071 1.126 14.310 1.00 96.06 75 LEU A N 1
ATOM 645 C CA . LEU A 1 75 ? -11.478 2.238 13.573 1.00 96.06 75 LEU A CA 1
ATOM 646 C C . LEU A 1 75 ? -10.833 1.739 12.277 1.00 96.06 75 LEU A C 1
ATOM 648 O O . LEU A 1 75 ? -11.063 2.314 11.215 1.00 96.06 75 LEU A O 1
ATOM 652 N N . PHE A 1 76 ? -10.079 0.642 12.354 1.00 96.62 76 PHE A N 1
ATOM 653 C CA . PHE A 1 76 ? -9.473 0.000 11.192 1.00 96.62 76 PHE A CA 1
ATOM 654 C C . PHE A 1 76 ? -10.514 -0.478 10.173 1.00 96.62 76 PHE A C 1
ATOM 656 O O . PHE A 1 76 ? -10.355 -0.201 8.985 1.00 96.62 76 PHE A O 1
ATOM 663 N N . LEU A 1 77 ? -11.581 -1.157 10.607 1.00 94.56 77 LEU A N 1
ATOM 664 C CA . LEU A 1 77 ? -12.613 -1.675 9.702 1.00 94.56 77 LEU A CA 1
ATOM 665 C C . LEU A 1 77 ? -13.323 -0.551 8.937 1.00 94.56 77 LEU A C 1
ATOM 667 O O . LEU A 1 77 ? -13.458 -0.633 7.716 1.00 94.56 77 LEU A O 1
ATOM 671 N N . ASN A 1 78 ? -13.703 0.529 9.626 1.00 94.12 78 ASN A N 1
ATOM 672 C CA . ASN A 1 78 ? -14.331 1.686 8.984 1.00 94.12 78 ASN A CA 1
ATOM 673 C C . ASN A 1 78 ? -13.357 2.402 8.033 1.00 94.12 78 ASN A C 1
ATOM 675 O O . ASN A 1 78 ? -13.708 2.684 6.884 1.00 94.12 78 ASN A O 1
ATOM 679 N N . ALA A 1 79 ? -12.110 2.618 8.470 1.00 93.94 79 ALA A N 1
ATOM 680 C CA . ALA A 1 79 ? -11.086 3.267 7.657 1.00 93.94 79 ALA A CA 1
ATOM 681 C C . ALA A 1 79 ? -10.717 2.452 6.413 1.00 93.94 79 ALA A C 1
ATOM 683 O O . ALA A 1 79 ? -10.466 3.024 5.355 1.00 93.94 79 ALA A O 1
ATOM 684 N N . LYS A 1 80 ? -10.696 1.119 6.516 1.00 92.19 80 LYS A N 1
ATOM 685 C CA . LYS A 1 80 ? -10.422 0.213 5.393 1.00 92.19 80 LYS A CA 1
ATOM 686 C C . LYS A 1 80 ? -11.433 0.428 4.278 1.00 92.19 80 LYS A C 1
ATOM 688 O O . LYS A 1 80 ? -11.036 0.572 3.125 1.00 92.19 80 LYS A O 1
ATOM 693 N N . ASP A 1 81 ? -12.713 0.464 4.625 1.00 89.25 81 ASP A N 1
ATOM 694 C CA . ASP A 1 81 ? -13.781 0.571 3.636 1.00 89.25 81 ASP A CA 1
ATOM 695 C C . ASP A 1 81 ? -13.837 1.961 2.986 1.00 89.25 81 ASP A C 1
ATOM 697 O O . ASP A 1 81 ? -14.200 2.061 1.818 1.00 89.25 81 ASP A O 1
ATOM 701 N N . ASP A 1 82 ? -13.421 3.018 3.692 1.00 88.88 82 ASP A N 1
ATOM 702 C CA . ASP A 1 82 ? -13.423 4.384 3.152 1.00 88.88 82 ASP A CA 1
ATOM 703 C C . ASP A 1 82 ? -12.131 4.737 2.388 1.00 88.88 82 ASP A C 1
ATOM 705 O O . ASP A 1 82 ? -12.185 5.329 1.309 1.00 88.88 82 ASP A O 1
ATOM 709 N N . ILE A 1 83 ? -10.959 4.366 2.916 1.00 88.56 83 ILE A N 1
ATOM 710 C CA . ILE A 1 83 ? -9.642 4.777 2.390 1.00 88.56 83 ILE A CA 1
ATOM 711 C C . ILE A 1 83 ? -9.090 3.771 1.375 1.00 88.56 83 ILE A C 1
ATOM 713 O O . ILE A 1 83 ? -8.455 4.155 0.390 1.00 88.56 83 ILE A O 1
ATOM 717 N N . LEU A 1 84 ? -9.307 2.478 1.623 1.00 87.19 84 LEU A N 1
ATOM 718 C CA . LEU A 1 84 ? -8.775 1.375 0.818 1.00 87.19 84 LEU A CA 1
ATOM 719 C C . LEU A 1 84 ? -9.876 0.679 0.008 1.00 87.19 84 LEU A C 1
ATOM 721 O O . LEU A 1 84 ? -9.741 -0.497 -0.336 1.00 87.19 84 LEU A O 1
ATOM 725 N N . SER A 1 85 ? -10.963 1.390 -0.309 1.00 79.44 85 SER A N 1
ATOM 726 C CA . SER A 1 85 ? -12.030 0.867 -1.166 1.00 79.44 85 SER A CA 1
ATOM 727 C C . SER A 1 85 ? -11.462 0.388 -2.508 1.00 79.44 85 SER A C 1
ATOM 729 O O . SER A 1 85 ? -10.902 1.155 -3.281 1.00 79.44 85 SER A O 1
ATOM 731 N N . GLY A 1 86 ? -11.588 -0.914 -2.780 1.00 72.62 86 GLY A N 1
ATOM 732 C CA . GLY A 1 86 ? -11.073 -1.536 -4.007 1.00 72.62 86 GLY A CA 1
ATOM 733 C C . GLY A 1 86 ? -9.601 -1.969 -3.960 1.00 72.62 86 GLY A C 1
ATOM 734 O O . GLY A 1 86 ? -9.148 -2.644 -4.881 1.00 72.62 86 GLY A O 1
ATOM 735 N N . THR A 1 87 ? -8.866 -1.666 -2.887 1.00 76.19 87 THR A N 1
ATOM 736 C CA . THR A 1 87 ? -7.479 -2.118 -2.714 1.00 76.19 87 THR A CA 1
ATOM 737 C C . THR A 1 87 ? -7.436 -3.526 -2.118 1.00 76.19 87 THR A C 1
ATOM 739 O O . THR A 1 87 ? -7.954 -3.778 -1.031 1.00 76.19 87 THR A O 1
ATOM 742 N N . GLU A 1 88 ? -6.750 -4.445 -2.798 1.00 76.06 88 GLU A N 1
ATOM 743 C CA . GLU A 1 88 ? -6.548 -5.838 -2.359 1.00 76.06 88 GLU A CA 1
ATOM 744 C C . GLU A 1 88 ? -5.093 -6.106 -1.903 1.00 76.06 88 GLU A C 1
ATOM 746 O O . GLU A 1 88 ? -4.620 -7.243 -1.884 1.00 76.06 88 GLU A O 1
ATOM 751 N N . GLU A 1 89 ? -4.354 -5.055 -1.529 1.00 85.12 89 GLU A N 1
ATOM 752 C CA . GLU A 1 89 ? -2.946 -5.134 -1.121 1.00 85.12 89 GLU A CA 1
ATOM 753 C C . GLU A 1 89 ? -2.791 -5.329 0.399 1.00 85.12 89 GLU A C 1
ATOM 755 O O . GLU A 1 89 ? -2.962 -4.391 1.181 1.00 85.12 89 GLU A O 1
ATOM 760 N N . LEU A 1 90 ? -2.343 -6.519 0.824 1.00 88.12 90 LEU A N 1
ATOM 761 C CA . LEU A 1 90 ? -2.122 -6.857 2.242 1.00 88.12 90 LEU A CA 1
ATOM 762 C C . LEU A 1 90 ? -1.244 -5.838 2.987 1.00 88.12 90 LEU A C 1
ATOM 764 O O . LEU A 1 90 ? -1.481 -5.546 4.157 1.00 88.12 90 LEU A O 1
ATOM 768 N N . ILE A 1 91 ? -0.200 -5.324 2.330 1.00 89.44 91 ILE A N 1
ATOM 769 C CA . ILE A 1 91 ? 0.775 -4.428 2.966 1.00 89.44 91 ILE A CA 1
ATOM 770 C C . ILE A 1 91 ? 0.149 -3.068 3.263 1.00 89.44 91 ILE A C 1
ATOM 772 O O . ILE A 1 91 ? 0.322 -2.565 4.370 1.00 89.44 91 ILE A O 1
ATOM 776 N N . GLN A 1 92 ? -0.617 -2.507 2.323 1.00 90.06 92 GLN A N 1
ATOM 777 C CA . GLN A 1 92 ? -1.317 -1.245 2.554 1.00 90.06 92 GLN A CA 1
ATOM 778 C C . GLN A 1 92 ? -2.352 -1.383 3.668 1.00 90.06 92 GLN A C 1
ATOM 780 O O . GLN A 1 92 ? -2.418 -0.534 4.555 1.00 90.06 92 GLN A O 1
ATOM 785 N N . THR A 1 93 ? -3.114 -2.479 3.666 1.00 92.44 93 THR A N 1
ATOM 786 C CA . THR A 1 93 ? -4.084 -2.761 4.729 1.00 92.44 93 THR A CA 1
ATOM 787 C C . THR A 1 93 ? -3.395 -2.918 6.089 1.00 92.44 93 THR A C 1
ATOM 789 O O . THR A 1 93 ? -3.905 -2.432 7.096 1.00 92.44 93 THR A O 1
ATOM 792 N N . TYR A 1 94 ? -2.200 -3.517 6.137 1.00 93.88 94 TYR A N 1
ATOM 793 C CA . TYR A 1 94 ? -1.407 -3.574 7.366 1.00 93.88 94 TYR A CA 1
ATOM 794 C C . TYR A 1 94 ? -0.884 -2.200 7.811 1.00 93.88 94 TYR A C 1
ATOM 796 O O . TYR A 1 94 ? -0.923 -1.892 9.000 1.00 93.88 94 TYR A O 1
ATOM 804 N N . HIS A 1 95 ? -0.400 -1.359 6.891 1.00 94.06 95 HIS A N 1
ATOM 805 C CA . HIS A 1 95 ? 0.013 0.009 7.230 1.00 94.06 95 HIS A CA 1
ATOM 806 C C . HIS A 1 95 ? -1.151 0.825 7.781 1.00 94.06 95 HIS A C 1
ATOM 808 O O . HIS A 1 95 ? -0.967 1.528 8.768 1.00 94.06 95 HIS A O 1
ATOM 814 N N . LEU A 1 96 ? -2.347 0.679 7.206 1.00 95.38 96 LEU A N 1
ATOM 815 C CA . LEU A 1 96 ? -3.559 1.306 7.727 1.00 95.38 96 LEU A CA 1
ATOM 816 C C . LEU A 1 96 ? -3.852 0.857 9.165 1.00 95.38 96 LEU A C 1
ATOM 818 O O . LEU A 1 96 ? -4.069 1.696 10.036 1.00 95.38 96 LEU A O 1
ATOM 822 N N . LEU A 1 97 ? -3.800 -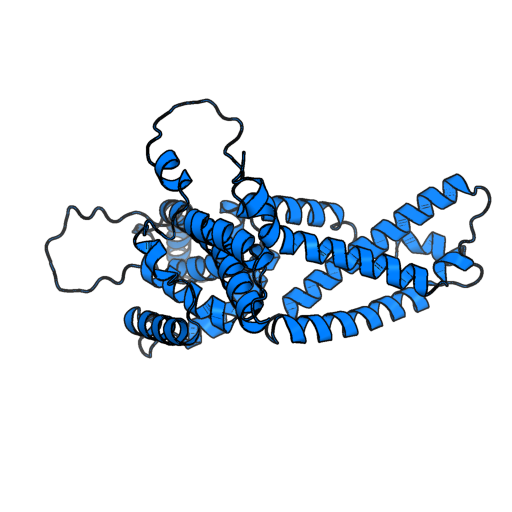0.450 9.432 1.00 96.62 97 LEU A N 1
ATOM 823 C CA . LEU A 1 97 ? -3.982 -0.994 10.779 1.00 96.62 97 LEU A CA 1
ATOM 824 C C . LEU A 1 97 ? -2.950 -0.430 11.773 1.00 96.62 97 LEU A C 1
ATOM 826 O O . LEU A 1 97 ? -3.302 -0.088 12.901 1.00 96.62 97 LEU A O 1
ATOM 830 N N . LEU A 1 98 ? -1.687 -0.287 11.360 1.00 96.31 98 LEU A N 1
ATOM 831 C CA . LEU A 1 98 ? -0.661 0.345 12.191 1.00 96.31 98 LEU A CA 1
ATOM 832 C C . LEU A 1 98 ? -0.936 1.830 12.443 1.00 96.31 98 LEU A C 1
ATOM 834 O O . LEU A 1 98 ? -0.637 2.307 13.534 1.00 96.31 98 LEU A O 1
ATOM 838 N N . CYS A 1 99 ? -1.516 2.555 11.484 1.00 96.06 99 CYS A N 1
ATOM 839 C CA . CYS A 1 99 ? -1.967 3.931 11.699 1.00 96.06 99 CYS A CA 1
ATOM 840 C C . CYS A 1 99 ? -3.119 3.998 12.713 1.00 96.06 99 CYS A C 1
ATOM 842 O O . CYS A 1 99 ? -3.116 4.889 13.558 1.00 96.06 99 CYS A O 1
ATOM 844 N N . CYS A 1 100 ? -4.061 3.050 12.690 1.00 96.44 100 CYS A N 1
ATOM 845 C CA . CYS A 1 100 ? -5.105 2.948 13.718 1.00 96.44 100 CYS A CA 1
ATOM 846 C C . CYS A 1 100 ? -4.504 2.665 15.102 1.00 96.44 100 CYS A C 1
ATOM 848 O O . CYS A 1 100 ? -4.852 3.331 16.074 1.00 96.44 100 CYS A O 1
ATOM 850 N N . LEU A 1 101 ? -3.551 1.733 15.187 1.00 95.38 101 LEU A N 1
ATOM 851 C CA . LEU A 1 101 ? -2.839 1.429 16.430 1.00 95.38 101 LEU A CA 1
ATOM 852 C C . LEU A 1 101 ? -2.071 2.650 16.946 1.00 95.38 101 LEU A C 1
ATOM 854 O O . LEU A 1 101 ? -2.146 2.960 18.131 1.00 95.38 101 LEU A O 1
ATOM 858 N N . GLU A 1 102 ? -1.369 3.368 16.069 1.00 94.75 102 GLU A N 1
ATOM 859 C CA . GLU A 1 102 ? -0.651 4.599 16.410 1.00 94.75 102 GLU A CA 1
ATOM 860 C C . GLU A 1 102 ? -1.584 5.688 16.938 1.00 94.75 102 GLU A C 1
ATOM 862 O O . GLU A 1 102 ? -1.249 6.360 17.912 1.00 94.75 102 GLU A O 1
ATOM 867 N N . PHE A 1 103 ? -2.765 5.822 16.335 1.00 93.06 103 PHE A N 1
ATOM 868 C CA . PHE A 1 103 ? -3.784 6.768 16.763 1.00 93.06 103 PHE A CA 1
ATOM 869 C C . PHE A 1 103 ? -4.274 6.467 18.187 1.00 93.06 103 PHE A C 1
ATOM 871 O O . PHE A 1 103 ? -4.227 7.346 19.041 1.00 93.06 103 PHE A O 1
ATOM 878 N N . ILE A 1 104 ? -4.628 5.213 18.491 1.00 92.12 104 ILE A N 1
ATOM 879 C CA . ILE A 1 104 ? -5.015 4.806 19.857 1.00 92.12 104 ILE A CA 1
ATOM 880 C C . ILE A 1 104 ? -3.850 4.975 20.839 1.00 92.12 104 ILE A C 1
ATOM 882 O O . ILE A 1 104 ? -4.021 5.428 21.974 1.00 92.12 104 ILE A O 1
ATOM 886 N N . LEU A 1 105 ? -2.633 4.658 20.396 1.00 91.44 105 LEU A N 1
ATOM 887 C CA . LEU A 1 105 ? -1.428 4.787 21.203 1.00 91.44 105 LEU A CA 1
ATOM 888 C C . LEU A 1 105 ? -1.179 6.240 21.626 1.00 91.44 105 LEU A C 1
ATOM 890 O O . LEU A 1 105 ? -0.765 6.460 22.764 1.00 91.44 105 LEU A O 1
ATOM 894 N N . ARG A 1 106 ? -1.472 7.241 20.782 1.00 88.88 106 ARG A N 1
ATOM 895 C CA . ARG A 1 106 ? -1.333 8.673 21.130 1.00 88.88 106 ARG A CA 1
ATOM 896 C C . ARG A 1 106 ? -2.175 9.093 22.325 1.00 88.88 106 ARG A C 1
ATOM 898 O O . ARG A 1 106 ? -1.656 9.827 23.167 1.00 88.88 106 ARG A O 1
ATOM 905 N N . ASP A 1 107 ? -3.376 8.549 22.456 1.00 86.44 107 ASP A N 1
ATOM 906 C CA . ASP A 1 107 ? -4.307 8.915 23.529 1.00 86.44 107 ASP A CA 1
ATOM 907 C C . ASP A 1 107 ? -4.164 8.010 24.769 1.00 86.44 107 ASP A C 1
ATOM 909 O O . ASP A 1 107 ? -4.562 8.378 25.870 1.00 86.44 107 ASP A O 1
ATOM 913 N N . SER A 1 108 ? -3.496 6.860 24.636 1.00 88.88 108 SER A N 1
ATOM 914 C CA . SER A 1 108 ? -3.352 5.881 25.726 1.00 88.88 108 SER A CA 1
ATOM 915 C C . SER A 1 108 ? -2.320 6.282 26.792 1.00 88.88 108 SER A C 1
ATOM 917 O O . SER A 1 108 ? -1.169 6.552 26.455 1.00 88.88 108 SER A O 1
ATOM 919 N N . PRO A 1 109 ? -2.630 6.298 28.094 1.00 88.94 109 PRO A N 1
ATOM 920 C CA . PRO A 1 109 ? -1.671 6.701 29.121 1.00 88.94 109 PRO A CA 1
ATOM 921 C C . PRO A 1 109 ? -0.452 5.765 29.207 1.00 88.94 109 PRO A C 1
ATOM 923 O O . PRO A 1 109 ? -0.541 4.570 28.940 1.00 88.94 109 PRO A O 1
ATOM 926 N N . ALA A 1 110 ? 0.703 6.303 29.620 1.00 89.38 110 ALA A N 1
ATOM 927 C CA . ALA A 1 110 ? 1.982 5.582 29.592 1.00 89.38 110 ALA A CA 1
ATOM 928 C C . ALA A 1 110 ? 1.985 4.271 30.402 1.00 89.38 110 ALA A C 1
ATOM 930 O O . ALA A 1 110 ? 2.669 3.326 30.024 1.00 89.38 110 ALA A O 1
ATOM 931 N N . PHE A 1 111 ? 1.216 4.188 31.492 1.00 88.56 111 PHE A N 1
ATOM 932 C CA . PHE A 1 111 ? 1.166 2.993 32.341 1.00 88.56 111 PHE A CA 1
ATOM 933 C C . PHE A 1 111 ? 0.487 1.789 31.669 1.00 88.56 111 PHE A C 1
ATOM 935 O O . PHE A 1 111 ? 0.771 0.661 32.064 1.00 88.56 111 PHE A O 1
ATOM 942 N N . LEU A 1 112 ? -0.346 2.013 30.645 1.00 90.31 112 LEU A N 1
ATOM 943 C CA . LEU A 1 112 ? -0.955 0.955 29.830 1.00 90.31 112 LEU A CA 1
ATOM 944 C C . LEU A 1 112 ? -0.031 0.471 28.708 1.00 90.31 112 LEU A C 1
ATOM 946 O O . LEU A 1 112 ? -0.400 -0.427 27.959 1.00 90.31 112 LEU A O 1
ATOM 950 N N . LEU A 1 113 ? 1.160 1.056 28.556 1.00 92.50 113 LEU A N 1
ATOM 951 C CA . LEU A 1 113 ? 2.065 0.764 27.450 1.00 92.50 113 LEU A CA 1
ATOM 952 C C . LEU A 1 113 ? 3.264 -0.071 27.910 1.00 92.50 113 LEU A C 1
ATOM 954 O O . LEU A 1 113 ? 3.767 0.051 29.029 1.00 92.50 113 LEU A O 1
ATOM 958 N N . HIS A 1 114 ? 3.754 -0.926 27.022 1.00 92.12 114 HIS A N 1
ATOM 959 C CA . HIS A 1 114 ? 5.046 -1.586 27.172 1.00 92.12 114 HIS A CA 1
ATOM 960 C C . HIS A 1 114 ? 6.185 -0.713 26.610 1.00 92.12 114 HIS A C 1
ATOM 962 O O . HIS A 1 114 ? 5.968 0.073 25.676 1.00 92.12 114 HIS A O 1
ATOM 968 N N . PRO A 1 115 ? 7.430 -0.889 27.092 1.00 88.56 115 PRO A N 1
ATOM 969 C CA . PRO A 1 115 ? 8.597 -0.291 26.458 1.00 88.56 115 PRO A CA 1
ATOM 970 C C . PRO A 1 115 ? 8.719 -0.654 24.967 1.00 88.56 115 PRO A C 1
ATOM 972 O O . PRO A 1 115 ? 8.408 -1.782 24.561 1.00 88.56 115 PRO A O 1
ATOM 975 N N . PRO A 1 116 ? 9.184 0.279 24.113 1.00 90.25 116 PRO A N 1
ATOM 976 C CA . PRO A 1 116 ? 9.678 1.626 24.437 1.00 90.25 116 PRO A CA 1
ATOM 977 C C . PRO A 1 116 ? 8.589 2.720 24.488 1.00 90.25 116 PRO A C 1
ATOM 979 O O . PRO A 1 116 ? 8.915 3.894 24.646 1.00 90.25 116 PRO A O 1
ATOM 982 N N . PHE A 1 117 ? 7.311 2.383 24.292 1.00 91.50 117 PHE A N 1
ATOM 983 C CA . PHE A 1 117 ? 6.245 3.372 24.086 1.00 91.50 117 PHE A CA 1
ATOM 984 C C . PHE A 1 117 ? 5.871 4.137 25.359 1.00 91.50 117 PHE A C 1
ATOM 986 O O . PHE A 1 117 ? 5.590 5.334 25.287 1.00 91.50 117 PHE A O 1
ATOM 993 N N . ASP A 1 118 ? 5.929 3.474 26.515 1.00 90.00 118 ASP A N 1
ATOM 994 C CA . ASP A 1 118 ? 5.761 4.109 27.826 1.00 90.00 118 ASP A CA 1
ATOM 995 C C . ASP A 1 118 ? 6.825 5.190 28.078 1.00 90.00 118 ASP A C 1
ATOM 997 O O . ASP A 1 118 ? 6.511 6.336 28.399 1.00 90.00 118 ASP A O 1
ATOM 1001 N N . SER A 1 119 ? 8.083 4.836 27.840 1.00 87.88 119 SER A N 1
ATOM 1002 C CA . SER A 1 119 ? 9.270 5.643 28.088 1.00 87.88 119 SER A CA 1
ATOM 1003 C C . SER A 1 119 ? 9.256 6.885 27.206 1.00 87.88 119 SER A C 1
ATOM 1005 O O . SER A 1 119 ? 9.473 7.990 27.690 1.00 87.88 119 SER A O 1
ATOM 1007 N N . LEU A 1 120 ? 8.875 6.726 25.936 1.00 85.88 120 LEU A N 1
ATOM 1008 C CA . LEU A 1 120 ? 8.709 7.842 25.003 1.00 85.88 120 LEU A CA 1
ATOM 1009 C C . LEU A 1 120 ? 7.647 8.843 25.463 1.00 85.88 120 LEU A C 1
ATOM 1011 O O . LEU A 1 120 ? 7.847 10.049 25.317 1.00 85.88 120 LEU A O 1
ATOM 1015 N N . LYS A 1 121 ? 6.530 8.372 26.035 1.00 86.00 121 LYS A N 1
ATOM 1016 C CA . LYS A 1 121 ? 5.515 9.272 26.600 1.00 86.00 121 LYS A CA 1
ATOM 1017 C C . LYS A 1 121 ? 6.037 10.021 27.818 1.00 86.00 121 LYS A C 1
ATOM 1019 O O . LYS A 1 121 ? 5.858 11.234 27.900 1.00 86.00 121 LYS A O 1
ATOM 1024 N N . LEU A 1 122 ? 6.702 9.318 28.731 1.00 84.88 122 LEU A N 1
ATOM 1025 C CA . LEU A 1 122 ? 7.249 9.911 29.952 1.00 84.88 122 LEU A CA 1
ATOM 1026 C C . LEU A 1 122 ? 8.330 10.959 29.650 1.00 84.88 122 LEU A C 1
ATOM 1028 O O . LEU A 1 122 ? 8.305 12.045 30.228 1.00 84.88 122 LEU A O 1
ATOM 1032 N N . GLU A 1 123 ? 9.230 10.675 28.705 1.00 81.06 123 GLU A N 1
ATOM 1033 C CA . GLU A 1 123 ? 10.252 11.621 28.241 1.00 81.06 123 GLU A CA 1
ATOM 1034 C C . GLU A 1 123 ? 9.624 12.887 27.645 1.00 81.06 123 GLU A C 1
ATOM 1036 O O . GLU A 1 123 ? 10.038 14.002 27.966 1.00 81.06 123 GLU A O 1
ATOM 1041 N N . HIS A 1 124 ? 8.584 12.740 26.820 1.00 75.31 124 HIS A N 1
ATOM 1042 C CA . HIS A 1 124 ? 7.909 13.883 26.205 1.00 75.31 124 HIS A CA 1
ATOM 1043 C C . HIS A 1 124 ? 7.182 14.763 27.232 1.00 75.31 124 HIS A C 1
ATOM 1045 O O . HIS A 1 124 ? 7.261 15.992 27.159 1.00 75.31 124 HIS A O 1
ATOM 1051 N N . SER A 1 125 ? 6.529 14.151 28.227 1.00 76.56 125 SER A N 1
ATOM 1052 C CA . SER A 1 125 ? 5.914 14.879 29.342 1.00 76.56 125 SER A CA 1
ATOM 1053 C C . SER A 1 125 ? 6.947 15.609 30.211 1.00 76.56 125 SER A C 1
ATOM 1055 O O . SER A 1 125 ? 6.663 16.703 30.694 1.00 76.56 125 SER A O 1
ATOM 1057 N N . ALA A 1 126 ? 8.153 15.055 30.379 1.00 72.56 126 ALA A N 1
ATOM 1058 C CA . ALA A 1 126 ? 9.218 15.652 31.189 1.00 72.56 126 ALA A CA 1
ATOM 1059 C C . ALA A 1 126 ? 9.917 16.856 30.522 1.00 72.56 126 ALA A C 1
ATOM 1061 O O . ALA A 1 126 ? 10.390 17.751 31.220 1.00 72.56 126 ALA A O 1
ATOM 1062 N N . ILE A 1 127 ? 9.977 16.905 29.184 1.00 68.19 127 ILE A N 1
ATOM 1063 C CA . ILE A 1 127 ? 10.702 17.944 28.417 1.00 68.19 127 ILE A CA 1
ATOM 1064 C C . ILE A 1 127 ? 9.812 19.176 28.105 1.00 68.19 127 ILE A C 1
ATOM 1066 O O . ILE A 1 127 ? 10.237 20.119 27.439 1.00 68.19 127 ILE A O 1
ATOM 1070 N N . GLY A 1 128 ? 8.573 19.228 28.609 1.00 58.38 128 GLY A N 1
ATOM 1071 C CA . GLY A 1 128 ? 7.707 20.410 28.480 1.00 58.38 128 GLY A CA 1
ATOM 1072 C C . GLY A 1 128 ? 7.205 20.681 27.053 1.00 58.38 128 GLY A C 1
ATOM 1073 O O . GLY A 1 128 ? 7.062 21.836 26.657 1.00 58.38 128 GLY A O 1
ATOM 1074 N N . GLY A 1 129 ? 6.972 19.630 26.255 1.00 58.91 129 GLY A N 1
ATOM 1075 C CA . GLY A 1 129 ? 6.305 19.718 24.945 1.00 58.91 129 GLY A CA 1
ATOM 1076 C C . GLY A 1 129 ? 7.044 20.489 23.838 1.00 58.91 129 GLY A C 1
ATOM 1077 O O . GLY A 1 129 ? 6.480 20.684 22.768 1.00 58.91 129 GLY A O 1
ATOM 1078 N N . SER A 1 130 ? 8.290 20.932 24.060 1.00 51.34 130 SER A N 1
ATOM 1079 C CA . SER A 1 130 ? 9.043 21.787 23.117 1.00 51.34 130 SER A CA 1
ATOM 1080 C C . SER A 1 130 ? 10.077 21.049 22.239 1.00 51.34 130 SER A C 1
ATOM 1082 O O . SER A 1 130 ? 10.873 21.695 21.564 1.00 51.34 130 SER A O 1
ATOM 1084 N N . SER A 1 131 ? 10.081 19.709 22.218 1.00 47.50 131 SER A N 1
ATOM 1085 C CA . SER A 1 131 ? 10.980 18.860 21.398 1.00 47.50 131 SER A CA 1
ATOM 1086 C C . SER A 1 131 ? 10.152 17.905 20.509 1.00 47.50 131 SER A C 1
ATOM 1088 O O . SER A 1 131 ? 8.955 17.773 20.774 1.00 47.50 131 SER A O 1
ATOM 1090 N N . PRO A 1 132 ? 10.712 17.303 19.430 1.00 51.03 132 PRO A N 1
ATOM 1091 C CA . PRO A 1 132 ? 9.972 16.924 18.226 1.00 51.03 132 PRO A CA 1
ATOM 1092 C C . PRO A 1 132 ? 8.812 15.978 18.536 1.00 51.03 132 PRO A C 1
ATOM 1094 O O . PRO A 1 132 ? 8.877 15.187 19.478 1.00 51.03 132 PRO A O 1
ATOM 1097 N N . SER A 1 133 ? 7.756 16.082 17.725 1.00 60.53 133 SER A N 1
ATOM 1098 C CA . SER A 1 133 ? 6.572 15.218 17.746 1.00 60.53 133 SER A CA 1
ATOM 1099 C C . SER A 1 133 ? 6.913 13.783 18.149 1.00 60.53 133 SER A C 1
ATOM 1101 O O . SER A 1 133 ? 7.846 13.202 17.595 1.00 60.53 133 SER A O 1
ATOM 1103 N N . LEU A 1 134 ? 6.153 13.209 19.088 1.00 70.38 134 LEU A N 1
ATOM 1104 C CA . LEU A 1 134 ? 6.272 11.802 19.475 1.00 70.38 134 LEU A CA 1
ATOM 1105 C C . LEU A 1 134 ? 6.320 10.915 18.219 1.00 70.38 134 LEU A C 1
ATOM 1107 O O . LEU A 1 134 ? 5.318 10.742 17.528 1.00 70.38 134 LEU A O 1
ATOM 1111 N N . ASN A 1 135 ? 7.493 10.353 17.913 1.00 82.19 135 ASN A N 1
ATOM 1112 C CA . ASN A 1 135 ? 7.721 9.572 16.693 1.00 82.19 135 ASN A CA 1
ATOM 1113 C C . ASN A 1 135 ? 7.236 8.120 16.849 1.00 82.19 135 ASN A C 1
ATOM 1115 O O . ASN A 1 135 ? 7.977 7.169 16.588 1.00 82.19 135 ASN A O 1
ATOM 1119 N N . PHE A 1 136 ? 5.986 7.924 17.276 1.00 90.62 136 PHE A N 1
ATOM 1120 C CA . PHE A 1 136 ? 5.409 6.586 17.437 1.00 90.62 136 PHE A CA 1
ATOM 1121 C C . PHE A 1 136 ? 5.420 5.791 16.139 1.00 90.62 136 PHE A C 1
ATOM 1123 O O . PHE A 1 136 ? 5.754 4.612 16.154 1.00 90.62 136 PHE A O 1
ATOM 1130 N N . VAL A 1 137 ? 5.174 6.450 15.008 1.00 92.06 137 VAL A N 1
ATOM 1131 C CA . VAL A 1 137 ? 5.272 5.842 13.674 1.00 92.06 137 VAL A CA 1
ATOM 1132 C C . VAL A 1 137 ? 6.637 5.225 13.420 1.00 92.06 137 VAL A C 1
ATOM 1134 O O . VAL A 1 137 ? 6.718 4.084 12.975 1.00 92.06 137 VAL A O 1
ATOM 1137 N N . GLN A 1 138 ? 7.712 5.952 13.729 1.00 92.69 138 GLN A N 1
ATOM 1138 C CA . GLN A 1 138 ? 9.067 5.440 13.549 1.00 92.69 138 GLN A CA 1
ATOM 1139 C C . GLN A 1 138 ? 9.297 4.201 14.412 1.00 92.69 138 GLN A C 1
ATOM 1141 O O . GLN A 1 138 ? 9.824 3.197 13.943 1.00 92.69 138 GLN A O 1
ATOM 1146 N N . ARG A 1 139 ? 8.837 4.242 15.662 1.00 92.81 139 ARG A N 1
ATOM 1147 C CA . ARG A 1 139 ? 9.001 3.142 16.616 1.00 92.81 139 ARG A CA 1
ATOM 1148 C C . ARG A 1 139 ? 8.179 1.916 16.250 1.00 92.81 139 ARG A C 1
ATOM 1150 O O . ARG A 1 139 ? 8.666 0.800 16.399 1.00 92.81 139 ARG A O 1
ATOM 1157 N N . LEU A 1 140 ? 6.970 2.109 15.731 1.00 94.06 140 LEU A N 1
ATOM 1158 C CA . LEU A 1 140 ? 6.145 1.037 15.181 1.00 94.06 140 LEU A CA 1
ATOM 1159 C C . LEU A 1 140 ? 6.792 0.441 13.927 1.00 94.06 140 LEU A C 1
ATOM 1161 O O . LEU A 1 140 ? 6.856 -0.781 13.801 1.00 94.06 140 LEU A O 1
ATOM 1165 N N . ALA A 1 141 ? 7.341 1.278 13.041 1.00 93.56 141 ALA A N 1
ATOM 1166 C CA . ALA A 1 141 ? 8.061 0.821 11.856 1.00 93.56 141 ALA A CA 1
ATOM 1167 C C . ALA A 1 141 ? 9.293 -0.025 12.212 1.00 93.56 141 ALA A C 1
ATOM 1169 O O . ALA A 1 141 ? 9.474 -1.109 11.654 1.00 93.56 141 ALA A O 1
ATOM 1170 N N . GLU A 1 142 ? 10.092 0.430 13.182 1.00 92.44 142 GLU A N 1
ATOM 1171 C CA . GLU A 1 142 ? 11.251 -0.290 13.721 1.00 92.44 142 GLU A CA 1
ATOM 1172 C C . GLU A 1 142 ? 10.834 -1.619 14.370 1.00 92.44 142 GLU A C 1
ATOM 1174 O O . GLU A 1 142 ? 11.359 -2.676 14.011 1.00 92.44 142 GLU A O 1
ATOM 1179 N N . LYS A 1 143 ? 9.859 -1.578 15.291 1.00 91.81 143 LYS A N 1
ATOM 1180 C CA . LYS A 1 143 ? 9.410 -2.742 16.070 1.00 91.81 143 LYS A CA 1
ATOM 1181 C C . LYS A 1 143 ? 8.788 -3.829 15.198 1.00 91.81 143 LYS A C 1
ATOM 1183 O O . LYS A 1 143 ? 9.027 -5.011 15.434 1.00 91.81 143 LYS A O 1
ATOM 1188 N N . PHE A 1 144 ? 8.005 -3.444 14.192 1.00 91.38 144 PHE A N 1
ATOM 1189 C CA . PHE A 1 144 ? 7.278 -4.379 13.330 1.00 91.38 144 PHE A CA 1
ATOM 1190 C C . PHE A 1 144 ? 7.928 -4.598 11.960 1.00 91.38 144 PHE A C 1
ATOM 1192 O O . PHE A 1 144 ? 7.339 -5.258 11.098 1.00 91.38 144 PHE A O 1
ATOM 1199 N N . HIS A 1 145 ? 9.156 -4.096 11.786 1.00 89.31 145 HIS A N 1
ATOM 1200 C CA . HIS A 1 145 ? 9.990 -4.263 10.596 1.00 89.31 145 HIS A CA 1
ATOM 1201 C C . HIS A 1 145 ? 9.269 -3.889 9.294 1.00 89.31 145 HIS A C 1
ATOM 1203 O O . HIS A 1 145 ? 9.293 -4.634 8.313 1.00 89.31 145 HIS A O 1
ATOM 1209 N N . THR A 1 146 ? 8.606 -2.734 9.294 1.00 90.69 146 THR A N 1
ATOM 1210 C CA . THR A 1 146 ? 7.888 -2.220 8.126 1.00 90.69 146 THR A CA 1
ATOM 1211 C C . THR A 1 146 ? 8.539 -0.959 7.557 1.00 90.69 146 THR A C 1
ATOM 1213 O O . THR A 1 146 ? 9.404 -0.345 8.176 1.00 90.69 146 THR A O 1
ATOM 1216 N N . SER A 1 147 ? 8.152 -0.579 6.339 1.00 90.00 147 SER A N 1
ATOM 1217 C CA . SER A 1 147 ? 8.689 0.601 5.656 1.00 90.00 147 SER A CA 1
ATOM 1218 C C . SER A 1 147 ? 8.207 1.888 6.326 1.00 90.00 147 SER A C 1
ATOM 1220 O O . SER A 1 147 ? 7.015 2.186 6.266 1.00 90.00 147 SER A O 1
ATOM 1222 N N . LEU A 1 148 ? 9.133 2.677 6.881 1.00 91.12 148 LEU A N 1
ATOM 1223 C CA . LEU A 1 148 ? 8.824 3.972 7.497 1.00 91.12 148 LEU A CA 1
ATOM 1224 C C . LEU A 1 148 ? 8.132 4.923 6.511 1.00 91.12 148 LEU A C 1
ATOM 1226 O O . LEU A 1 148 ? 7.064 5.438 6.821 1.00 91.12 148 LEU A O 1
ATOM 1230 N N . ASP A 1 149 ? 8.685 5.072 5.306 1.00 88.81 149 ASP A N 1
ATOM 1231 C CA . ASP A 1 149 ? 8.156 5.994 4.293 1.00 88.81 149 ASP A CA 1
ATOM 1232 C C . ASP A 1 149 ? 6.706 5.675 3.890 1.00 88.81 149 ASP A C 1
ATOM 1234 O O . ASP A 1 149 ? 5.885 6.573 3.720 1.00 88.81 149 ASP A O 1
ATOM 1238 N N . GLU A 1 150 ? 6.368 4.388 3.749 1.00 90.31 150 GLU A N 1
ATOM 1239 C CA . GLU A 1 150 ? 5.011 3.964 3.377 1.00 90.31 150 GLU A CA 1
ATOM 1240 C C . GLU A 1 150 ? 4.045 4.126 4.547 1.00 90.31 150 GLU A C 1
ATOM 1242 O O . GLU A 1 150 ? 2.914 4.564 4.345 1.00 90.31 150 GLU A O 1
ATOM 1247 N N . LEU A 1 151 ? 4.498 3.842 5.771 1.00 92.88 151 LEU A N 1
ATOM 1248 C CA . LEU A 1 151 ? 3.688 4.046 6.965 1.00 92.88 151 LEU A CA 1
ATOM 1249 C C . LEU A 1 151 ? 3.416 5.539 7.217 1.00 92.88 151 LEU A C 1
ATOM 1251 O O . LEU A 1 151 ? 2.297 5.898 7.567 1.00 92.88 151 LEU A O 1
ATOM 1255 N N . GLN A 1 152 ? 4.393 6.420 6.987 1.00 91.88 152 GLN A N 1
ATOM 1256 C CA . GLN A 1 152 ? 4.208 7.874 7.071 1.00 91.88 152 GLN A CA 1
ATOM 1257 C C . GLN A 1 152 ? 3.268 8.407 5.981 1.00 91.88 152 GLN A C 1
ATOM 1259 O O . GLN A 1 152 ? 2.423 9.265 6.249 1.00 91.88 152 GLN A O 1
ATOM 1264 N N . ALA A 1 153 ? 3.375 7.886 4.755 1.00 89.38 153 ALA A N 1
ATOM 1265 C CA . ALA A 1 153 ? 2.448 8.226 3.678 1.00 89.38 153 ALA A CA 1
ATOM 1266 C C . ALA A 1 153 ? 1.007 7.795 4.012 1.00 89.38 153 ALA A C 1
ATOM 1268 O O . ALA A 1 153 ? 0.067 8.577 3.836 1.00 89.38 153 ALA A O 1
ATOM 1269 N N . MET A 1 154 ? 0.835 6.586 4.559 1.00 91.62 154 MET A N 1
ATOM 1270 C CA . MET A 1 154 ? -0.464 6.107 5.033 1.00 91.62 154 MET A CA 1
ATOM 1271 C C . MET A 1 154 ? -0.984 6.967 6.186 1.00 91.62 154 MET A C 1
ATOM 1273 O O . MET A 1 154 ? -2.128 7.404 6.141 1.00 91.62 154 MET A O 1
ATOM 1277 N N . GLN A 1 155 ? -0.132 7.316 7.153 1.00 91.69 155 GLN A N 1
ATOM 1278 C CA . GLN A 1 155 ? -0.516 8.176 8.272 1.00 91.69 155 GLN A CA 1
ATOM 1279 C C . GLN A 1 155 ? -1.035 9.538 7.798 1.00 91.69 155 GLN A C 1
ATOM 1281 O O . GLN A 1 155 ? -2.046 10.023 8.302 1.00 91.69 155 GLN A O 1
ATOM 1286 N N . THR A 1 156 ? -0.361 10.146 6.819 1.00 89.31 156 THR A N 1
ATOM 1287 C CA . THR A 1 156 ? -0.781 11.431 6.239 1.00 89.31 156 THR A CA 1
ATOM 1288 C C . THR A 1 156 ? -2.178 11.315 5.625 1.00 89.31 156 THR A C 1
ATOM 1290 O O . THR A 1 156 ? -3.001 12.213 5.772 1.00 89.31 156 THR A O 1
ATOM 1293 N N . THR A 1 157 ? -2.464 10.178 4.985 1.00 87.81 157 THR A N 1
ATOM 1294 C CA . THR A 1 157 ? -3.769 9.884 4.377 1.00 87.81 157 THR A CA 1
ATOM 1295 C C . THR A 1 157 ? -4.853 9.674 5.439 1.00 87.81 157 THR A C 1
ATOM 1297 O O . THR A 1 157 ? -5.970 10.168 5.297 1.00 87.81 157 THR A O 1
ATOM 1300 N N . THR A 1 158 ? -4.534 8.976 6.530 1.00 91.31 158 THR A N 1
ATOM 1301 C CA . THR A 1 158 ? -5.505 8.619 7.572 1.00 91.31 158 THR A CA 1
ATOM 1302 C C . THR A 1 158 ? -5.774 9.741 8.568 1.00 91.31 158 THR A C 1
ATOM 1304 O O . THR A 1 158 ? -6.825 9.745 9.201 1.00 91.31 158 THR A O 1
ATOM 1307 N N . GLN A 1 159 ? -4.852 10.695 8.729 1.00 88.75 159 GLN A N 1
ATOM 1308 C CA . GLN A 1 159 ? -4.930 11.717 9.775 1.00 88.75 159 GLN A CA 1
ATOM 1309 C C . GLN A 1 159 ? -6.229 12.528 9.703 1.00 88.75 159 GLN A C 1
ATOM 1311 O O . GLN A 1 159 ? -6.956 12.610 10.689 1.00 88.75 159 GLN A O 1
ATOM 1316 N N . THR A 1 160 ? -6.559 13.090 8.538 1.00 88.94 160 THR A N 1
ATOM 1317 C CA . THR A 1 160 ? -7.793 13.875 8.369 1.00 88.94 160 THR A CA 1
ATOM 1318 C C . THR A 1 160 ? -9.043 13.021 8.571 1.00 88.94 160 THR A C 1
ATOM 1320 O O . THR A 1 160 ? -10.022 13.494 9.144 1.00 88.94 160 THR A O 1
ATOM 1323 N N . TYR A 1 161 ? -9.001 11.758 8.142 1.00 91.75 161 TYR A N 1
ATOM 1324 C CA . TYR A 1 161 ? -10.109 10.827 8.313 1.00 91.75 161 TYR A CA 1
ATOM 1325 C C . TYR A 1 161 ? -10.369 10.528 9.798 1.00 91.75 161 TYR A C 1
ATOM 1327 O O . TYR A 1 161 ? -11.496 10.688 10.258 1.00 91.75 161 TYR A O 1
ATOM 1335 N N . PHE A 1 162 ? -9.337 10.192 10.577 1.00 93.50 162 PHE A N 1
ATOM 1336 C CA . PHE A 1 162 ? -9.495 9.913 12.009 1.00 93.50 162 PHE A CA 1
ATOM 1337 C C . PHE A 1 162 ? -9.989 11.129 12.794 1.00 93.50 162 PHE A C 1
ATOM 1339 O O . PHE A 1 162 ? -10.869 10.988 13.640 1.00 93.50 162 PHE A O 1
ATOM 1346 N N . GLU A 1 163 ? -9.490 12.329 12.486 1.00 90.00 163 GLU A N 1
ATOM 1347 C CA . GLU A 1 163 ? -9.990 13.557 13.117 1.00 90.00 163 GLU A CA 1
ATOM 1348 C C . GLU A 1 163 ? -11.468 13.817 12.787 1.00 90.00 163 GLU A C 1
ATOM 1350 O O . GLU A 1 163 ? -12.210 14.284 13.646 1.00 90.00 163 GLU A O 1
ATOM 1355 N N . SER A 1 164 ? -11.929 13.463 11.581 1.00 91.31 164 SER A N 1
ATOM 1356 C CA . SER A 1 164 ? -13.338 13.625 11.192 1.00 91.31 164 SER A CA 1
ATOM 1357 C C . SER A 1 164 ? -14.307 12.677 11.909 1.00 91.31 164 SER A C 1
ATOM 1359 O O . SER A 1 164 ? -15.504 12.953 11.952 1.00 91.31 164 SER A O 1
ATOM 1361 N N . LEU A 1 165 ? -13.801 11.575 12.475 1.00 90.75 165 LEU A N 1
ATOM 1362 C CA . LEU A 1 165 ? -14.597 10.593 13.217 1.00 90.75 165 LEU A CA 1
ATOM 1363 C C . LEU A 1 165 ? -14.762 10.941 14.702 1.00 90.75 165 LEU A C 1
ATOM 1365 O O . LEU A 1 165 ? -15.590 10.331 15.380 1.00 90.75 165 LEU A O 1
ATOM 1369 N N . LYS A 1 166 ? -13.980 11.890 15.226 1.00 89.31 166 LYS A N 1
ATOM 1370 C CA . LYS A 1 166 ? -14.084 12.317 16.624 1.00 89.31 166 LYS A CA 1
ATOM 1371 C C . LYS A 1 166 ? -15.410 13.035 16.865 1.00 89.31 166 LYS A C 1
ATOM 1373 O O . LYS A 1 166 ? -15.829 13.888 16.083 1.00 89.31 166 LYS A O 1
ATOM 1378 N N . ALA A 1 167 ? -16.053 12.725 17.987 1.00 86.06 167 ALA A N 1
ATOM 1379 C CA . ALA A 1 167 ? -17.216 13.470 18.449 1.00 86.06 167 ALA A CA 1
ATOM 1380 C C . ALA A 1 167 ? -16.807 14.862 18.971 1.00 86.06 167 ALA A C 1
ATOM 1382 O O . ALA A 1 167 ? -15.627 15.191 19.093 1.00 86.06 167 ALA A O 1
ATOM 1383 N N . ALA A 1 168 ? -17.787 15.696 19.331 1.00 83.69 168 ALA A N 1
ATOM 1384 C CA . ALA A 1 168 ? -17.540 17.055 19.833 1.00 83.69 168 ALA A CA 1
ATOM 1385 C C . ALA A 1 168 ? -16.682 17.106 21.117 1.00 83.69 168 ALA A C 1
ATOM 1387 O O . ALA A 1 168 ? -16.101 18.141 21.431 1.00 83.69 168 ALA A O 1
ATOM 1388 N N . ASN A 1 169 ? -16.597 15.993 21.851 1.00 81.62 169 ASN A N 1
ATOM 1389 C CA . ASN A 1 169 ? -15.740 15.826 23.026 1.00 81.62 169 ASN A CA 1
ATOM 1390 C C . ASN A 1 169 ? -14.283 15.449 22.679 1.00 81.62 169 ASN A C 1
ATOM 1392 O O . ASN A 1 169 ? -13.476 15.297 23.589 1.00 81.62 169 ASN A O 1
ATOM 1396 N N . GLY A 1 170 ? -13.950 15.288 21.394 1.00 82.00 170 GLY A N 1
ATOM 1397 C CA . GLY A 1 170 ? -12.621 14.905 20.915 1.00 82.00 170 GLY A CA 1
ATOM 1398 C C . GLY A 1 170 ? -12.329 13.402 20.946 1.00 82.00 170 GLY A C 1
ATOM 1399 O O . GLY A 1 170 ? -11.275 12.996 20.463 1.00 82.00 170 GLY A O 1
ATOM 1400 N N . ASN A 1 171 ? -13.251 12.578 21.450 1.00 85.12 171 ASN A N 1
ATOM 1401 C CA . ASN A 1 171 ? -13.074 11.132 21.565 1.00 85.12 171 ASN A CA 1
ATOM 1402 C C . ASN A 1 171 ? -13.823 10.387 20.456 1.00 85.12 171 ASN A C 1
ATOM 1404 O O . ASN A 1 171 ? -14.810 10.877 19.901 1.00 85.12 171 ASN A O 1
ATOM 1408 N N . LEU A 1 172 ? -13.360 9.175 20.157 1.00 88.31 172 LEU A N 1
ATOM 1409 C CA . LEU A 1 172 ? -14.107 8.243 19.321 1.00 88.31 172 LEU A CA 1
ATOM 1410 C C . LEU A 1 172 ? -15.227 7.581 20.135 1.00 88.31 172 LEU A C 1
ATOM 1412 O O . LEU A 1 172 ? -15.070 7.267 21.316 1.00 88.31 172 LEU A O 1
ATOM 1416 N N . ASP A 1 173 ? -16.359 7.342 19.481 1.00 88.50 173 ASP A N 1
ATOM 1417 C CA . ASP A 1 173 ? -17.477 6.595 20.051 1.00 88.50 173 ASP A CA 1
ATOM 1418 C C . ASP A 1 173 ? -17.510 5.183 19.452 1.00 88.50 173 ASP A C 1
ATOM 1420 O O . ASP A 1 173 ? -17.808 4.991 18.270 1.00 88.50 173 ASP A O 1
ATOM 1424 N N . VAL A 1 174 ? -17.206 4.189 20.292 1.00 90.06 174 VAL A N 1
ATOM 1425 C CA . VAL A 1 174 ? -17.230 2.761 19.936 1.00 90.06 174 VAL A CA 1
ATOM 1426 C C . VAL A 1 174 ? -18.591 2.352 19.374 1.00 90.06 174 VAL A C 1
ATOM 1428 O O . VAL A 1 174 ? -18.649 1.648 18.369 1.00 90.06 174 VAL A O 1
ATOM 1431 N N . THR A 1 175 ? -19.682 2.819 19.983 1.00 91.25 175 THR A N 1
ATOM 1432 C CA . THR A 1 175 ? -21.050 2.448 19.595 1.00 91.25 175 THR A CA 1
ATOM 1433 C C . THR A 1 175 ? -21.393 3.020 18.226 1.00 91.25 175 THR A C 1
ATOM 1435 O O . THR A 1 175 ? -22.000 2.345 17.395 1.00 91.25 175 THR A O 1
ATOM 1438 N N . TYR A 1 176 ? -20.983 4.262 17.962 1.00 91.25 176 TYR A N 1
ATOM 1439 C CA . TYR A 1 176 ? -21.160 4.889 16.654 1.00 91.25 176 TYR A CA 1
ATOM 1440 C C . TYR A 1 176 ? -20.406 4.127 15.554 1.00 91.25 176 TYR A C 1
ATOM 1442 O O . TYR A 1 176 ? -21.008 3.767 14.540 1.00 91.25 176 TYR A O 1
ATOM 1450 N N . LEU A 1 177 ? -19.121 3.827 15.773 1.00 93.38 177 LEU A N 1
ATOM 1451 C CA . LEU A 1 177 ? -18.289 3.108 14.800 1.00 93.38 177 LEU A CA 1
ATOM 1452 C C . LEU A 1 177 ? -18.777 1.674 14.557 1.00 93.38 177 LEU A C 1
ATOM 1454 O O . LEU A 1 177 ? -18.734 1.193 13.425 1.00 93.38 177 LEU A O 1
ATOM 1458 N N . GLU A 1 178 ? -19.258 0.997 15.600 1.00 94.81 178 GLU A N 1
ATOM 1459 C CA . GLU A 1 178 ? -19.840 -0.344 15.504 1.00 94.81 178 GLU A CA 1
ATOM 1460 C C . GLU A 1 178 ? -21.133 -0.336 14.690 1.00 94.81 178 GLU A C 1
ATOM 1462 O O . GLU A 1 178 ? -21.279 -1.125 13.756 1.00 94.81 178 GLU A O 1
ATOM 1467 N N . ASN A 1 179 ? -22.039 0.607 14.956 1.00 94.12 179 ASN A N 1
ATOM 1468 C CA . ASN A 1 179 ? -23.269 0.750 14.177 1.00 94.12 179 ASN A CA 1
ATOM 1469 C C . ASN A 1 179 ? -22.992 1.101 12.707 1.00 94.12 179 ASN A C 1
ATOM 1471 O O . ASN A 1 179 ? -23.664 0.578 11.811 1.00 94.12 179 ASN A O 1
ATOM 1475 N N . GLN A 1 180 ? -22.003 1.963 12.449 1.00 93.56 180 GLN A N 1
ATOM 1476 C CA . GLN A 1 180 ? -21.579 2.313 11.093 1.00 93.56 180 GLN A CA 1
ATOM 1477 C C . GLN A 1 180 ? -21.049 1.082 10.346 1.00 93.56 180 GLN A C 1
ATOM 1479 O O . GLN A 1 180 ? -21.503 0.799 9.233 1.00 93.56 180 GLN A O 1
ATOM 1484 N N . TYR A 1 181 ? -20.165 0.313 10.986 1.00 94.12 181 TYR A N 1
ATOM 1485 C CA . TYR A 1 181 ? -19.629 -0.928 10.434 1.00 94.12 181 TYR A CA 1
ATOM 1486 C C . TYR A 1 181 ? -20.738 -1.949 10.140 1.00 94.12 181 TYR A C 1
ATOM 1488 O O . TYR A 1 181 ? -20.865 -2.415 9.009 1.00 94.12 181 TYR A O 1
ATOM 1496 N N . LEU A 1 182 ? -21.591 -2.257 11.123 1.00 93.75 182 LEU A N 1
ATOM 1497 C CA . LEU A 1 182 ? -22.655 -3.258 10.980 1.00 93.75 182 LEU A CA 1
ATOM 1498 C C . LEU A 1 182 ? -23.656 -2.895 9.873 1.00 93.75 182 LEU A C 1
ATOM 1500 O O . LEU A 1 182 ? -24.155 -3.777 9.170 1.00 93.75 182 LEU A O 1
ATOM 1504 N N . SER A 1 183 ? -23.926 -1.601 9.682 1.00 93.00 183 SER A N 1
ATOM 1505 C CA . SER A 1 183 ? -24.789 -1.120 8.597 1.00 93.00 183 SER A CA 1
ATOM 1506 C C . SER A 1 183 ? -24.181 -1.421 7.222 1.00 93.00 183 SER A C 1
ATOM 1508 O O . SER A 1 183 ? -24.843 -2.036 6.384 1.00 93.00 183 SER A O 1
ATOM 1510 N N . ARG A 1 184 ? -22.896 -1.096 7.017 1.00 90.62 184 ARG A N 1
ATOM 1511 C CA . ARG A 1 184 ? -22.158 -1.420 5.777 1.00 90.62 184 ARG A CA 1
ATOM 1512 C C . ARG A 1 184 ? -22.024 -2.926 5.566 1.00 90.62 184 ARG A C 1
ATOM 1514 O O . ARG A 1 184 ? -22.144 -3.430 4.447 1.00 90.62 184 ARG A O 1
ATOM 1521 N N . GLN A 1 185 ? -21.819 -3.668 6.648 1.00 89.19 185 GLN A N 1
ATOM 1522 C CA . GLN A 1 185 ? -21.701 -5.117 6.612 1.00 89.19 185 GLN A CA 1
ATOM 1523 C C . GLN A 1 185 ? -22.988 -5.771 6.102 1.00 89.19 185 GLN A C 1
ATOM 1525 O O . GLN A 1 185 ? -22.943 -6.645 5.232 1.00 89.19 185 GLN A O 1
ATOM 1530 N N . LYS A 1 186 ? -24.142 -5.300 6.586 1.00 88.81 186 LYS A N 1
ATOM 1531 C CA . LYS A 1 186 ? -25.461 -5.769 6.153 1.00 88.81 186 LYS A CA 1
ATOM 1532 C C . LYS A 1 186 ? -25.732 -5.489 4.674 1.00 88.81 186 LYS A C 1
ATOM 1534 O O . LYS A 1 186 ? -26.369 -6.307 4.017 1.00 88.81 186 LYS A O 1
ATOM 1539 N N . GLU A 1 187 ? -25.253 -4.360 4.157 1.00 87.62 187 GLU A N 1
ATOM 1540 C CA . GLU A 1 187 ? -25.373 -4.006 2.738 1.00 87.62 187 GLU A CA 1
ATOM 1541 C C . GLU A 1 187 ? -24.448 -4.843 1.847 1.00 87.62 187 GLU A C 1
ATOM 1543 O O . GLU A 1 187 ? -24.854 -5.280 0.771 1.00 87.62 187 GLU A O 1
ATOM 1548 N N . SER A 1 188 ? -23.214 -5.096 2.294 1.00 84.56 188 SER A N 1
ATOM 1549 C CA . SER A 1 188 ? -22.222 -5.826 1.497 1.00 84.56 188 SER A CA 1
ATOM 1550 C C . SER A 1 188 ? -22.423 -7.345 1.487 1.00 84.56 188 SER A C 1
ATOM 1552 O O . SER A 1 188 ? -22.008 -7.998 0.530 1.00 84.56 188 SER A O 1
ATOM 1554 N N . GLY A 1 189 ? -23.038 -7.917 2.531 1.00 80.62 189 GLY A N 1
ATOM 1555 C CA . GLY A 1 189 ? -23.278 -9.361 2.653 1.00 80.62 189 GLY A CA 1
ATOM 1556 C C . GLY A 1 189 ? -22.007 -10.207 2.824 1.00 80.62 189 GLY A C 1
ATOM 1557 O O . GLY A 1 189 ? -22.023 -11.396 2.513 1.00 80.62 189 GLY A O 1
ATOM 1558 N N . GLY A 1 190 ? -20.901 -9.597 3.266 1.00 83.38 190 GLY A N 1
ATOM 1559 C CA . GLY A 1 190 ? -19.608 -10.261 3.450 1.00 83.38 190 GLY A CA 1
ATOM 1560 C C . GLY A 1 190 ? -19.454 -11.005 4.784 1.00 83.38 190 GLY A C 1
ATOM 1561 O O . GLY A 1 190 ? -20.421 -11.294 5.489 1.00 83.38 190 GLY A O 1
ATOM 1562 N N . LEU A 1 191 ? -18.201 -11.281 5.162 1.00 87.19 191 LEU A N 1
ATOM 1563 C CA . LEU A 1 191 ? -17.847 -11.835 6.476 1.00 87.19 191 LEU A CA 1
ATOM 1564 C C . LEU A 1 191 ? -17.907 -10.755 7.550 1.00 87.19 191 LEU A C 1
ATOM 1566 O O . LEU A 1 191 ? -17.381 -9.669 7.324 1.00 87.19 191 LEU A O 1
ATOM 1570 N N . ASP A 1 192 ? -18.523 -11.053 8.692 1.00 91.44 192 ASP A N 1
ATOM 1571 C CA . ASP A 1 192 ? -18.494 -10.161 9.851 1.00 91.44 192 ASP A CA 1
ATOM 1572 C C . ASP A 1 192 ? -17.101 -10.202 10.499 1.00 91.44 192 ASP A C 1
ATOM 1574 O O . ASP A 1 192 ? -16.742 -11.124 11.230 1.00 91.44 192 ASP A O 1
ATOM 1578 N N . GLU A 1 193 ? -16.297 -9.197 10.176 1.00 92.88 193 GLU A N 1
ATOM 1579 C CA . GLU A 1 193 ? -14.910 -9.031 10.595 1.00 92.88 193 GLU A CA 1
ATOM 1580 C C . GLU A 1 193 ? -14.803 -8.645 12.087 1.00 92.88 193 GLU A C 1
ATOM 1582 O O . GLU A 1 193 ? -13.707 -8.706 12.648 1.00 92.88 193 GLU A O 1
ATOM 1587 N N . LEU A 1 194 ? -15.901 -8.304 12.780 1.00 92.69 194 LEU A N 1
ATOM 1588 C CA . LEU A 1 194 ? -15.876 -8.099 14.237 1.00 92.69 194 LEU A CA 1
ATOM 1589 C C . LEU A 1 194 ? -15.768 -9.404 15.018 1.00 92.69 194 LEU A C 1
ATOM 1591 O O . LEU A 1 194 ? -15.194 -9.416 16.108 1.00 92.69 194 LEU A O 1
ATOM 1595 N N . LEU A 1 195 ? -16.250 -10.511 14.453 1.00 92.06 195 LEU A N 1
ATOM 1596 C CA . LEU A 1 195 ? -16.205 -11.825 15.098 1.00 92.06 195 LEU A CA 1
ATOM 1597 C C . LEU A 1 195 ? -14.769 -12.335 15.316 1.00 92.06 195 LEU A C 1
ATOM 1599 O O . LEU A 1 195 ? -14.546 -13.209 16.154 1.00 92.06 195 LEU A O 1
ATOM 1603 N N . TYR A 1 196 ? -13.775 -11.747 14.639 1.00 92.19 196 TYR A N 1
ATOM 1604 C CA . TYR A 1 196 ? -12.364 -12.001 14.932 1.00 92.19 196 TYR A CA 1
ATOM 1605 C C . TYR A 1 196 ? -11.984 -11.649 16.378 1.00 92.19 196 TYR A C 1
ATOM 1607 O O . TYR A 1 196 ? -11.237 -12.403 16.996 1.00 92.19 196 TYR A O 1
ATOM 1615 N N . LEU A 1 197 ? -12.538 -10.569 16.949 1.00 90.00 197 LEU A N 1
ATOM 1616 C CA . LEU A 1 197 ? -12.286 -10.177 18.347 1.00 90.00 197 LEU A CA 1
ATOM 1617 C C . LEU A 1 197 ? -12.780 -11.216 19.360 1.00 90.00 197 LEU A C 1
ATOM 1619 O O . LEU A 1 197 ? -12.295 -11.246 20.484 1.00 90.00 197 LEU A O 1
ATOM 1623 N N . GLN A 1 198 ? -13.739 -12.053 18.960 1.00 87.81 198 GLN A N 1
ATOM 1624 C CA . GLN A 1 198 ? -14.301 -13.132 19.776 1.00 87.81 198 GLN A CA 1
ATOM 1625 C C . GLN A 1 198 ? -13.636 -14.486 19.482 1.00 87.81 198 GLN A C 1
ATOM 1627 O O . GLN A 1 198 ? -14.100 -15.516 19.971 1.00 87.81 198 GLN A O 1
ATOM 1632 N N . HIS A 1 199 ? -12.590 -14.503 18.644 1.00 85.75 199 HIS A N 1
ATOM 1633 C CA . HIS A 1 199 ? -11.903 -15.709 18.169 1.00 85.75 199 HIS A CA 1
ATOM 1634 C C . HIS A 1 199 ? -12.878 -16.755 17.603 1.00 85.75 199 HIS A C 1
ATOM 1636 O O . HIS A 1 199 ? -12.734 -17.959 17.824 1.00 85.75 199 HIS A O 1
ATOM 1642 N N . GLU A 1 200 ? -13.886 -16.285 16.864 1.00 86.69 200 GLU A N 1
ATOM 1643 C CA . GLU A 1 200 ? -14.993 -17.105 16.379 1.00 86.69 200 GLU A CA 1
ATOM 1644 C C . GLU A 1 200 ? -14.513 -18.235 15.447 1.00 86.69 200 GLU A C 1
ATOM 1646 O O . GLU A 1 200 ? -13.797 -18.026 14.464 1.00 86.69 200 GLU A O 1
ATOM 1651 N N . ALA A 1 201 ? -14.917 -19.469 15.759 1.00 83.75 201 ALA A N 1
ATOM 1652 C CA . ALA A 1 201 ? -14.352 -20.677 15.162 1.00 83.75 201 ALA A CA 1
ATOM 1653 C C . ALA A 1 201 ? -14.531 -20.780 13.636 1.00 83.75 201 ALA A C 1
ATOM 1655 O O . ALA A 1 201 ? -13.720 -21.428 12.970 1.00 83.75 201 ALA A O 1
ATOM 1656 N N . THR A 1 202 ? -15.568 -20.174 13.050 1.00 82.50 202 THR A N 1
ATOM 1657 C CA . THR A 1 202 ? -15.763 -20.196 11.594 1.00 82.50 202 THR A CA 1
ATOM 1658 C C . THR A 1 202 ? -14.808 -19.265 10.847 1.00 82.50 202 THR A C 1
ATOM 1660 O O . THR A 1 202 ? -14.520 -19.536 9.671 1.00 82.50 202 THR A O 1
ATOM 1663 N N . LEU A 1 203 ? -14.265 -18.235 11.501 1.00 84.50 203 LEU A N 1
ATOM 1664 C CA . LEU A 1 203 ? -13.276 -17.315 10.929 1.00 84.50 203 LEU A CA 1
ATOM 1665 C C . LEU A 1 203 ? -11.827 -17.697 11.243 1.00 84.50 203 LEU A C 1
ATOM 1667 O O . LEU A 1 203 ? -10.935 -17.413 10.432 1.00 84.50 203 LEU A O 1
ATOM 1671 N N . MET A 1 204 ? -11.570 -18.371 12.362 1.00 79.50 204 MET A N 1
ATOM 1672 C CA . MET A 1 204 ? -10.207 -18.749 12.740 1.00 79.50 204 MET A CA 1
ATOM 1673 C C . MET A 1 204 ? -9.672 -19.913 11.881 1.00 79.50 204 MET A C 1
ATOM 1675 O O . MET A 1 204 ? -10.354 -20.923 11.701 1.00 79.50 204 MET A O 1
ATOM 1679 N N . PRO A 1 205 ? -8.441 -19.826 11.342 1.00 70.75 205 PRO A N 1
ATOM 1680 C CA . PRO A 1 205 ? -7.788 -20.973 10.714 1.00 70.75 205 PRO A CA 1
ATOM 1681 C C . PRO A 1 205 ? -7.532 -22.079 11.750 1.00 70.75 205 PRO A C 1
ATOM 1683 O O . PRO A 1 205 ? -7.129 -21.780 12.869 1.00 70.75 205 PRO A O 1
ATOM 1686 N N . ASN A 1 206 ? -7.648 -23.363 11.391 1.00 58.81 206 ASN A N 1
ATOM 1687 C CA . ASN A 1 206 ? -7.405 -24.486 12.324 1.00 58.81 206 ASN A CA 1
ATOM 1688 C C . ASN A 1 206 ? -6.021 -24.450 13.016 1.00 58.81 206 ASN A C 1
ATOM 1690 O O . ASN A 1 206 ? -5.852 -24.999 14.103 1.00 58.81 206 ASN A O 1
ATOM 1694 N N . ASN A 1 207 ? -5.033 -23.769 12.425 1.00 53.81 207 ASN A N 1
ATOM 1695 C CA . ASN A 1 207 ? -3.690 -23.611 12.991 1.00 53.81 207 ASN A CA 1
ATOM 1696 C C . ASN A 1 207 ? -3.645 -22.701 14.237 1.00 53.81 207 ASN A C 1
ATOM 1698 O O . ASN A 1 207 ? -2.644 -22.709 14.953 1.00 53.81 207 ASN A O 1
ATOM 1702 N N . PHE A 1 208 ? -4.714 -21.950 14.529 1.00 47.88 208 PHE A N 1
ATOM 1703 C CA . PHE A 1 208 ? -4.788 -21.028 15.669 1.00 47.88 208 PHE A CA 1
ATOM 1704 C C . PHE A 1 208 ? -4.735 -21.745 17.026 1.00 47.88 208 PHE A C 1
ATOM 1706 O O . PHE A 1 208 ? -4.083 -21.271 17.953 1.00 47.88 208 PHE A O 1
ATOM 1713 N N . GLN A 1 209 ? -5.346 -22.931 17.134 1.00 42.75 209 GLN A N 1
ATOM 1714 C CA . GLN A 1 209 ? -5.352 -23.703 18.384 1.00 42.75 209 GLN A CA 1
ATOM 1715 C C . GLN A 1 209 ? -3.969 -24.273 18.735 1.00 42.75 209 GLN A C 1
ATOM 1717 O O . GLN A 1 209 ? -3.658 -24.470 19.904 1.00 42.75 209 GLN A O 1
ATOM 1722 N N . ARG A 1 210 ? -3.099 -24.508 17.742 1.00 39.69 210 ARG A N 1
ATOM 1723 C CA . ARG A 1 210 ? -1.791 -25.143 17.971 1.00 39.69 210 ARG A CA 1
ATOM 1724 C C . ARG A 1 210 ? -0.744 -24.183 18.545 1.00 39.69 210 ARG A C 1
ATOM 1726 O O . ARG A 1 210 ? 0.153 -24.633 19.249 1.00 39.69 210 ARG A O 1
ATOM 1733 N N . VAL A 1 211 ? -0.852 -22.882 18.264 1.00 43.31 211 VAL A N 1
ATOM 1734 C CA . VAL A 1 211 ? 0.116 -21.870 18.734 1.00 43.31 211 VAL A CA 1
ATOM 1735 C C . VAL A 1 211 ? -0.148 -21.466 20.189 1.00 43.31 211 VAL A C 1
ATOM 1737 O O . VAL A 1 211 ? 0.800 -21.193 20.917 1.00 43.31 211 VAL A O 1
ATOM 1740 N N . GLN A 1 212 ? -1.403 -21.499 20.648 1.00 42.06 212 GLN A N 1
ATOM 1741 C CA . GLN A 1 212 ? -1.746 -21.145 22.033 1.00 42.06 212 GLN A CA 1
ATOM 1742 C C . GLN A 1 212 ? -1.404 -22.250 23.053 1.00 42.06 212 GLN A C 1
ATOM 1744 O O . GLN A 1 212 ? -1.249 -21.962 24.234 1.00 42.06 212 GLN A O 1
ATOM 1749 N N . SER A 1 213 ? -1.239 -23.508 22.625 1.00 32.75 213 SER A N 1
ATOM 1750 C CA . SER A 1 213 ? -1.028 -24.657 23.529 1.00 32.75 213 SER A CA 1
ATOM 1751 C C . SER A 1 213 ? 0.422 -25.164 23.627 1.00 32.75 213 SER A C 1
ATOM 1753 O O . SER A 1 213 ? 0.648 -26.270 24.112 1.00 32.75 213 SER A O 1
ATOM 1755 N N . GLY A 1 214 ? 1.419 -24.401 23.169 1.00 32.53 214 GLY A N 1
ATOM 1756 C CA . GLY A 1 214 ? 2.811 -24.860 23.087 1.00 32.53 214 GLY A CA 1
ATOM 1757 C C . GLY A 1 214 ? 3.783 -24.130 24.010 1.00 32.53 214 GLY A C 1
ATOM 1758 O O . GLY A 1 214 ? 4.532 -23.273 23.548 1.00 32.53 214 GLY A O 1
ATOM 1759 N N . SER A 1 215 ? 3.865 -24.527 25.284 1.00 41.44 215 SER A N 1
ATOM 1760 C CA . SER A 1 215 ? 5.108 -24.363 26.043 1.00 41.44 215 SER A CA 1
ATOM 1761 C C . SER A 1 215 ? 6.137 -25.356 25.496 1.00 41.44 215 SER A C 1
ATOM 1763 O O . SER A 1 215 ? 6.073 -26.549 25.791 1.00 41.44 215 SER A O 1
ATOM 1765 N N . SER A 1 216 ? 7.097 -24.895 24.703 1.00 33.28 216 SER A N 1
ATOM 1766 C CA . SER A 1 216 ? 8.278 -25.711 24.418 1.00 33.28 216 SER A CA 1
ATOM 1767 C C . SER A 1 216 ? 9.459 -24.841 24.030 1.00 33.28 216 SER A C 1
ATOM 1769 O O . SER A 1 216 ? 9.538 -24.279 22.943 1.00 33.28 216 SER A O 1
ATOM 1771 N N . THR A 1 217 ? 10.394 -24.784 24.971 1.00 35.28 217 THR A N 1
ATOM 1772 C CA . THR A 1 217 ? 11.816 -24.551 24.768 1.00 35.28 217 THR A CA 1
ATOM 1773 C C . THR A 1 217 ? 12.319 -25.335 23.556 1.00 35.28 217 THR A C 1
ATOM 1775 O O . THR A 1 217 ? 12.521 -26.545 23.639 1.00 35.28 217 THR A O 1
ATOM 1778 N N . HIS A 1 218 ? 12.553 -24.656 22.440 1.00 32.47 218 HIS A N 1
ATOM 1779 C CA . HIS A 1 218 ? 13.486 -25.125 21.427 1.00 32.47 218 HIS A CA 1
ATOM 1780 C C . HIS A 1 218 ? 14.256 -23.927 20.880 1.00 32.47 218 HIS A C 1
ATOM 1782 O O . HIS A 1 218 ? 13.683 -22.894 20.539 1.00 32.47 218 HIS A O 1
ATOM 1788 N N . ASN A 1 219 ? 15.579 -24.074 20.902 1.00 32.12 219 ASN A N 1
ATOM 1789 C CA . ASN A 1 219 ? 16.570 -23.092 20.487 1.00 32.12 219 ASN A CA 1
ATOM 1790 C C . ASN A 1 219 ? 16.236 -22.473 19.126 1.00 32.12 219 ASN A C 1
ATOM 1792 O O . ASN A 1 219 ? 15.792 -23.168 18.215 1.00 32.12 219 ASN A O 1
ATOM 1796 N N . GLY A 1 220 ? 16.483 -21.167 19.009 1.00 41.38 220 GLY A N 1
ATOM 1797 C CA . GLY A 1 220 ? 16.172 -20.382 17.824 1.00 41.38 220 GLY A CA 1
ATOM 1798 C C . GLY A 1 220 ? 16.771 -20.955 16.544 1.00 41.38 220 GLY A C 1
ATOM 1799 O O . GLY A 1 220 ? 17.982 -21.108 16.449 1.00 41.38 220 GLY A O 1
ATOM 1800 N N . LEU A 1 221 ? 15.891 -21.237 15.586 1.00 38.34 221 LEU A N 1
ATOM 1801 C CA . LEU A 1 221 ? 16.022 -21.093 14.135 1.00 38.34 221 LEU A CA 1
ATOM 1802 C C . LEU A 1 221 ? 14.638 -21.455 13.560 1.00 38.34 221 LEU A C 1
ATOM 1804 O O . LEU A 1 221 ? 14.102 -22.514 13.861 1.00 38.34 221 LEU A O 1
ATOM 1808 N N . ASP A 1 222 ? 14.056 -20.529 12.799 1.00 38.69 222 ASP A N 1
ATOM 1809 C CA . ASP A 1 222 ? 12.783 -20.627 12.067 1.00 38.69 222 ASP A CA 1
ATOM 1810 C C . ASP A 1 222 ? 11.474 -20.600 12.873 1.00 38.69 222 ASP A C 1
ATOM 1812 O O . ASP A 1 222 ? 10.720 -21.564 12.985 1.00 38.69 222 ASP A O 1
ATOM 1816 N N . THR A 1 223 ? 11.121 -19.396 13.338 1.00 41.88 223 THR A N 1
ATOM 1817 C CA . THR A 1 223 ? 9.702 -19.038 13.489 1.00 41.88 223 THR A CA 1
ATOM 1818 C C . THR A 1 223 ? 9.067 -19.040 12.090 1.00 41.88 223 THR A C 1
ATOM 1820 O O . THR A 1 223 ? 9.599 -18.348 11.217 1.00 41.88 223 THR A O 1
ATOM 1823 N N . PRO A 1 224 ? 7.955 -19.760 11.841 1.00 53.31 224 PRO A N 1
ATOM 1824 C CA . PRO A 1 224 ? 7.315 -19.762 10.529 1.00 53.31 224 PRO A CA 1
ATOM 1825 C C . PRO A 1 224 ? 6.975 -18.327 10.114 1.00 53.31 224 PRO A C 1
ATOM 1827 O O . PRO A 1 224 ? 6.391 -17.556 10.887 1.00 53.31 224 PRO A O 1
ATOM 1830 N N . VAL A 1 225 ? 7.406 -17.943 8.911 1.00 62.00 225 VAL A N 1
ATOM 1831 C CA . VAL A 1 225 ? 7.207 -16.589 8.389 1.00 62.00 225 VAL A CA 1
ATOM 1832 C C . VAL A 1 225 ? 5.707 -16.379 8.200 1.00 62.00 225 VAL A C 1
ATOM 1834 O O . VAL A 1 225 ? 5.059 -17.107 7.462 1.00 62.00 225 VAL A O 1
ATOM 1837 N N . THR A 1 226 ? 5.123 -15.397 8.889 1.00 76.62 226 THR A N 1
ATOM 1838 C CA . THR A 1 226 ? 3.701 -15.080 8.694 1.00 76.62 226 THR A CA 1
ATOM 1839 C C . THR A 1 226 ? 3.484 -14.483 7.298 1.00 76.62 226 THR A C 1
ATOM 1841 O O . THR A 1 226 ? 4.380 -13.789 6.812 1.00 76.62 226 THR A O 1
ATOM 1844 N N . PRO A 1 227 ? 2.297 -14.626 6.673 1.00 78.44 227 PRO A N 1
ATOM 1845 C CA . PRO A 1 227 ? 2.042 -14.085 5.332 1.00 78.44 227 PRO A CA 1
ATOM 1846 C C . PRO A 1 227 ? 2.359 -12.591 5.195 1.00 78.44 227 PRO A C 1
ATOM 1848 O O . PRO A 1 227 ? 2.935 -12.148 4.204 1.00 78.44 227 PRO A O 1
ATOM 1851 N N . VAL A 1 228 ? 2.060 -11.806 6.238 1.00 81.31 228 VAL A N 1
ATOM 1852 C CA . VAL A 1 228 ? 2.395 -10.376 6.274 1.00 81.31 228 VAL A CA 1
ATOM 1853 C C . VAL A 1 228 ? 3.916 -10.162 6.278 1.00 81.31 228 VAL A C 1
ATOM 1855 O O . VAL A 1 228 ? 4.411 -9.286 5.573 1.00 81.31 228 VAL A O 1
ATOM 1858 N N . ARG A 1 229 ? 4.678 -10.963 7.038 1.00 82.94 229 ARG A N 1
ATOM 1859 C CA . ARG A 1 229 ? 6.146 -10.868 7.087 1.00 82.94 229 ARG A CA 1
ATOM 1860 C C . ARG A 1 229 ? 6.791 -11.359 5.790 1.00 82.94 229 ARG A C 1
ATOM 1862 O O . ARG A 1 229 ? 7.759 -10.749 5.350 1.00 82.94 229 ARG A O 1
ATOM 1869 N N . ALA A 1 230 ? 6.242 -12.396 5.157 1.00 83.00 230 ALA A N 1
ATOM 1870 C CA . ALA A 1 230 ? 6.687 -12.872 3.849 1.00 83.00 230 ALA A CA 1
ATOM 1871 C C . ALA A 1 230 ? 6.524 -11.772 2.793 1.00 83.00 230 ALA A C 1
ATOM 1873 O O . ALA A 1 230 ? 7.501 -11.392 2.151 1.00 83.00 230 ALA A O 1
ATOM 1874 N N . ALA A 1 231 ? 5.330 -11.176 2.703 1.00 84.50 231 ALA A N 1
ATOM 1875 C CA . ALA A 1 231 ? 5.053 -10.076 1.781 1.00 84.50 231 ALA A CA 1
ATOM 1876 C C . ALA A 1 231 ? 5.989 -8.876 2.010 1.00 84.50 231 ALA A C 1
ATOM 1878 O O . ALA A 1 231 ? 6.578 -8.346 1.067 1.00 84.50 231 ALA A O 1
ATOM 1879 N N . MET A 1 232 ? 6.190 -8.481 3.272 1.00 86.94 232 MET A N 1
ATOM 1880 C CA . MET A 1 232 ? 7.132 -7.417 3.625 1.00 86.94 232 MET A CA 1
ATOM 1881 C C . MET A 1 232 ? 8.563 -7.736 3.206 1.00 86.94 232 MET A C 1
ATOM 1883 O O . MET A 1 232 ? 9.223 -6.875 2.630 1.00 86.94 232 MET A O 1
ATOM 1887 N N . ASN A 1 233 ? 9.044 -8.954 3.463 1.00 86.88 233 ASN A N 1
ATOM 1888 C CA . ASN A 1 233 ? 10.394 -9.365 3.088 1.00 86.88 233 ASN A CA 1
ATOM 1889 C C . ASN A 1 233 ? 10.598 -9.275 1.571 1.00 86.88 233 ASN A C 1
ATOM 1891 O O . ASN A 1 233 ? 11.603 -8.718 1.135 1.00 86.88 233 ASN A O 1
ATOM 1895 N N . THR A 1 234 ? 9.640 -9.754 0.773 1.00 88.06 234 THR A N 1
ATOM 1896 C CA . THR A 1 234 ? 9.705 -9.683 -0.696 1.00 88.06 234 THR A CA 1
ATOM 1897 C C . THR A 1 234 ? 9.749 -8.233 -1.183 1.00 88.06 234 THR A C 1
ATOM 1899 O O . THR A 1 234 ? 10.593 -7.873 -2.006 1.00 88.06 234 THR A O 1
ATOM 1902 N N . VAL A 1 235 ? 8.912 -7.359 -0.615 1.00 88.62 235 VAL A N 1
ATOM 1903 C CA . VAL A 1 235 ? 8.944 -5.918 -0.912 1.00 88.62 235 VAL A CA 1
ATOM 1904 C C . VAL A 1 235 ? 10.279 -5.285 -0.531 1.00 88.62 235 VAL A C 1
ATOM 1906 O O . VAL A 1 235 ? 10.829 -4.500 -1.303 1.00 88.62 235 VAL A O 1
ATOM 1909 N N . GLN A 1 236 ? 10.827 -5.617 0.639 1.00 88.00 236 GLN A N 1
ATOM 1910 C CA . GLN A 1 236 ? 12.114 -5.081 1.086 1.00 88.00 236 GLN A CA 1
ATOM 1911 C C . GLN A 1 236 ? 13.269 -5.570 0.210 1.00 88.00 236 GLN A C 1
ATOM 1913 O O . GLN A 1 236 ? 14.156 -4.787 -0.124 1.00 88.00 236 GLN A O 1
ATOM 1918 N N . GLN A 1 237 ? 13.244 -6.827 -0.235 1.00 88.62 237 GLN A N 1
ATOM 1919 C CA . GLN A 1 237 ? 14.208 -7.343 -1.207 1.00 88.62 237 GLN A CA 1
ATOM 1920 C C . GLN A 1 237 ? 14.148 -6.552 -2.516 1.00 88.62 237 GLN A C 1
ATOM 1922 O O . GLN A 1 237 ? 15.188 -6.098 -2.995 1.00 88.62 237 GLN A O 1
ATOM 1927 N N . LEU A 1 238 ? 12.947 -6.314 -3.056 1.00 89.69 238 LEU A N 1
ATOM 1928 C CA . LEU A 1 238 ? 12.779 -5.491 -4.253 1.00 89.69 238 LEU A CA 1
ATOM 1929 C C . LEU A 1 238 ? 13.314 -4.072 -4.035 1.00 89.69 238 LEU A C 1
ATOM 1931 O O . LEU A 1 238 ? 14.086 -3.588 -4.860 1.00 89.69 238 LEU A O 1
ATOM 1935 N N . LYS A 1 239 ? 12.961 -3.425 -2.916 1.00 88.06 239 LYS A N 1
ATOM 1936 C CA . LYS A 1 239 ? 13.464 -2.091 -2.553 1.00 88.06 239 LYS A CA 1
ATOM 1937 C C . LYS A 1 239 ? 14.987 -2.066 -2.523 1.00 88.06 239 LYS A C 1
ATOM 1939 O O . LYS A 1 239 ? 15.593 -1.268 -3.225 1.00 88.06 239 LYS A O 1
ATOM 1944 N N . ASN A 1 240 ? 15.619 -2.996 -1.817 1.00 87.50 240 ASN A N 1
ATOM 1945 C CA . ASN A 1 240 ? 17.077 -3.088 -1.749 1.00 87.50 240 ASN A CA 1
ATOM 1946 C C . ASN A 1 240 ? 17.723 -3.278 -3.131 1.00 87.50 240 ASN A C 1
ATOM 1948 O O . ASN A 1 240 ? 18.796 -2.733 -3.393 1.00 87.50 240 ASN A O 1
ATOM 1952 N N . LEU A 1 241 ? 17.060 -3.997 -4.043 1.00 85.81 241 LEU A N 1
ATOM 1953 C CA . LEU A 1 241 ? 17.523 -4.149 -5.423 1.00 85.81 241 LEU A CA 1
ATOM 1954 C C . LEU A 1 241 ? 17.412 -2.854 -6.241 1.00 85.81 241 LEU A C 1
ATOM 1956 O O . LEU A 1 241 ? 18.249 -2.637 -7.116 1.00 85.81 241 LEU A O 1
ATOM 1960 N N . ILE A 1 242 ? 16.418 -1.998 -5.990 1.00 86.25 242 ILE A N 1
ATOM 1961 C CA . ILE A 1 242 ? 16.165 -0.774 -6.778 1.00 86.25 242 ILE A CA 1
ATOM 1962 C C . ILE A 1 242 ? 16.703 0.517 -6.139 1.00 86.25 242 ILE A C 1
ATOM 1964 O O . ILE A 1 242 ? 16.803 1.524 -6.839 1.00 86.25 242 ILE A O 1
ATOM 1968 N N . SER A 1 243 ? 17.088 0.506 -4.859 1.00 73.69 243 SER A N 1
ATOM 1969 C CA . SER A 1 243 ? 17.516 1.682 -4.071 1.00 73.69 243 SER A CA 1
ATOM 1970 C C . SER A 1 243 ? 18.892 2.272 -4.439 1.00 73.69 243 SER A C 1
ATOM 1972 O O . SER A 1 243 ? 19.552 2.876 -3.598 1.00 73.69 243 SER A O 1
ATOM 1974 N N . THR A 1 244 ? 19.363 2.144 -5.683 1.00 58.34 244 THR A N 1
ATOM 1975 C CA . THR A 1 244 ? 20.671 2.685 -6.103 1.00 58.34 244 THR A CA 1
ATOM 1976 C C . THR A 1 244 ? 20.557 3.890 -7.043 1.00 58.34 244 THR A C 1
ATOM 1978 O O . THR A 1 244 ? 20.018 3.762 -8.143 1.00 58.34 244 THR A O 1
ATOM 1981 N N . ASN A 1 245 ? 21.193 4.987 -6.605 1.00 55.22 245 ASN A N 1
ATOM 1982 C CA . ASN A 1 245 ? 21.494 6.284 -7.232 1.00 55.22 245 ASN A CA 1
ATOM 1983 C C . ASN A 1 245 ? 20.326 7.208 -7.611 1.00 55.22 245 ASN A C 1
ATOM 1985 O O . ASN A 1 245 ? 19.428 6.850 -8.361 1.00 55.22 245 ASN A O 1
ATOM 1989 N N . THR A 1 246 ? 20.445 8.450 -7.131 1.00 60.41 246 THR A N 1
ATOM 1990 C CA . THR A 1 246 ? 19.545 9.602 -7.307 1.00 60.41 246 THR A CA 1
ATOM 1991 C C . THR A 1 246 ? 19.404 10.060 -8.766 1.00 60.41 246 THR A C 1
ATOM 1993 O O . THR A 1 246 ? 18.451 10.760 -9.091 1.00 60.41 246 THR A O 1
ATOM 1996 N N . ASP A 1 247 ? 20.321 9.650 -9.653 1.00 74.38 247 ASP A N 1
ATOM 1997 C CA . ASP A 1 247 ? 20.238 9.872 -11.101 1.00 74.38 247 ASP A CA 1
ATOM 1998 C C . ASP A 1 247 ? 20.351 8.534 -11.854 1.00 74.38 247 ASP A C 1
ATOM 2000 O O . ASP A 1 247 ? 21.440 8.010 -12.098 1.00 74.38 247 ASP A O 1
ATOM 2004 N N . HIS A 1 248 ? 19.201 7.967 -12.226 1.00 73.50 248 HIS A N 1
ATOM 2005 C CA . HIS A 1 248 ? 19.111 6.708 -12.974 1.00 73.50 248 HIS A CA 1
ATOM 2006 C C . HIS A 1 248 ? 19.614 6.819 -14.421 1.00 73.50 248 HIS A C 1
ATOM 2008 O O . HIS A 1 248 ? 19.910 5.797 -15.043 1.00 73.50 248 HIS A O 1
ATOM 2014 N N . LEU A 1 249 ? 19.720 8.037 -14.963 1.00 78.38 249 LEU A N 1
ATOM 2015 C CA . LEU A 1 249 ? 20.188 8.276 -16.326 1.00 78.38 249 LEU A CA 1
ATOM 2016 C C . LEU A 1 249 ? 21.709 8.372 -16.381 1.00 78.38 249 LEU A C 1
ATOM 2018 O O . LEU A 1 249 ? 22.295 7.952 -17.378 1.00 78.38 249 LEU A O 1
ATOM 2022 N N . GLN A 1 250 ? 22.365 8.860 -15.320 1.00 83.81 250 GLN A N 1
ATOM 2023 C CA . GLN A 1 250 ? 23.823 9.020 -15.283 1.00 83.81 250 GLN A CA 1
ATOM 2024 C C . GLN A 1 250 ? 24.585 7.752 -15.724 1.00 83.81 250 GLN A C 1
ATOM 2026 O O . GLN A 1 250 ? 25.440 7.877 -16.604 1.00 83.81 250 GLN A O 1
ATOM 2031 N N . PRO A 1 251 ? 24.282 6.531 -15.231 1.00 83.88 251 PRO A N 1
ATOM 2032 C CA . PRO A 1 251 ? 24.986 5.324 -15.667 1.00 83.88 251 PRO A CA 1
ATOM 2033 C C . PRO A 1 251 ? 24.714 4.945 -17.131 1.00 83.88 251 PRO A C 1
ATOM 2035 O O . PRO A 1 251 ? 25.494 4.206 -17.722 1.00 83.88 251 PRO A O 1
ATOM 2038 N N . LEU A 1 252 ? 23.607 5.407 -17.714 1.00 89.56 252 LEU A N 1
ATOM 2039 C CA . LEU A 1 252 ? 23.191 5.105 -19.087 1.00 89.56 252 LEU A CA 1
ATOM 2040 C C . LEU A 1 252 ? 23.703 6.128 -20.112 1.00 89.56 252 LEU A C 1
ATOM 2042 O O . LEU A 1 252 ? 23.760 5.807 -21.298 1.00 89.56 252 LEU A O 1
ATOM 2046 N N . ARG A 1 253 ? 24.115 7.329 -19.674 1.00 90.19 253 ARG A N 1
ATOM 2047 C CA . ARG A 1 253 ? 24.559 8.420 -20.563 1.00 90.19 253 ARG A CA 1
ATOM 2048 C C . ARG A 1 253 ? 25.665 7.998 -21.528 1.00 90.19 253 ARG A C 1
ATOM 2050 O O . ARG A 1 253 ? 25.618 8.395 -22.685 1.00 90.19 253 ARG A O 1
ATOM 2057 N N . GLU A 1 254 ? 26.619 7.172 -21.090 1.00 90.56 254 GLU A N 1
ATOM 2058 C CA . GLU A 1 254 ? 27.687 6.672 -21.970 1.00 90.56 254 GLU A CA 1
ATOM 2059 C C . GLU A 1 254 ? 27.109 5.862 -23.145 1.00 90.56 254 GLU A C 1
ATOM 2061 O O . GLU A 1 254 ? 27.483 6.070 -24.297 1.00 90.56 254 GLU A O 1
ATOM 2066 N N . HIS A 1 255 ? 26.151 4.970 -22.874 1.00 91.56 255 HIS A N 1
ATOM 2067 C CA . HIS A 1 255 ? 25.482 4.178 -23.910 1.00 91.56 255 HIS A CA 1
ATOM 2068 C C . HIS A 1 255 ? 24.661 5.063 -24.857 1.00 91.56 255 HIS A C 1
ATOM 2070 O O . HIS A 1 255 ? 24.672 4.843 -26.066 1.00 91.56 255 HIS A O 1
ATOM 2076 N N . PHE A 1 256 ? 23.999 6.098 -24.333 1.00 94.19 256 PHE A N 1
ATOM 2077 C CA . PHE A 1 256 ? 23.213 7.039 -25.140 1.00 94.19 256 PHE A CA 1
ATOM 2078 C C . PHE A 1 256 ? 24.079 7.906 -26.057 1.00 94.19 256 PHE A C 1
ATOM 2080 O O . PHE A 1 256 ? 23.718 8.128 -27.209 1.00 94.19 256 PHE A O 1
ATOM 2087 N N . GLN A 1 257 ? 25.232 8.368 -25.570 1.00 92.44 257 GLN A N 1
ATOM 2088 C CA . GLN A 1 257 ? 26.176 9.179 -26.346 1.00 92.44 257 GLN A CA 1
ATOM 2089 C C . GLN A 1 257 ? 26.866 8.385 -27.460 1.00 92.44 257 GLN A C 1
ATOM 2091 O O . GLN A 1 257 ? 27.228 8.962 -28.480 1.00 92.44 257 GLN A O 1
ATOM 2096 N N . ASN A 1 258 ? 27.021 7.070 -27.286 1.00 90.94 258 ASN A N 1
ATOM 2097 C CA . ASN A 1 258 ? 27.588 6.182 -28.303 1.00 90.94 258 ASN A CA 1
ATOM 2098 C C . ASN A 1 258 ? 26.592 5.812 -29.419 1.00 90.94 258 ASN A C 1
ATOM 2100 O O . ASN A 1 258 ? 26.982 5.158 -30.385 1.00 90.94 258 ASN A O 1
ATOM 2104 N N . CYS A 1 259 ? 25.320 6.206 -29.299 1.00 92.81 259 CYS A N 1
ATOM 2105 C CA . CYS A 1 259 ? 24.319 5.985 -30.336 1.00 92.81 259 CYS A CA 1
ATOM 2106 C C . CYS A 1 259 ? 24.443 7.026 -31.457 1.00 92.81 259 CYS A C 1
ATOM 2108 O O . CYS A 1 259 ? 24.551 8.222 -31.189 1.00 92.81 259 CYS A O 1
ATOM 2110 N N . ALA A 1 260 ? 24.329 6.589 -32.715 1.00 91.75 260 ALA A N 1
ATOM 2111 C CA . ALA A 1 260 ? 24.241 7.471 -33.881 1.00 91.75 260 ALA A CA 1
ATOM 2112 C C . ALA A 1 260 ? 23.109 8.513 -33.762 1.00 91.75 260 ALA A C 1
ATOM 2114 O O . ALA A 1 260 ? 23.261 9.653 -34.199 1.00 91.75 260 ALA A O 1
ATOM 2115 N N . SER A 1 261 ? 21.985 8.137 -33.142 1.00 92.62 261 SER A N 1
ATOM 2116 C CA . SER A 1 261 ? 20.932 9.065 -32.723 1.00 92.62 261 SER A CA 1
ATOM 2117 C C . SER A 1 261 ? 20.717 8.936 -31.220 1.00 92.62 261 SER A C 1
ATOM 2119 O O . SER A 1 261 ? 20.296 7.876 -30.752 1.00 92.62 261 SER A O 1
ATOM 2121 N N . ASN A 1 262 ? 21.034 9.998 -30.469 1.00 94.56 262 ASN A N 1
ATOM 2122 C CA . ASN A 1 262 ? 20.956 9.992 -29.010 1.00 94.56 262 ASN A CA 1
ATOM 2123 C C . ASN A 1 262 ? 19.490 9.814 -28.544 1.00 94.56 262 ASN A C 1
ATOM 2125 O O . ASN A 1 262 ? 18.669 10.711 -28.763 1.00 94.56 262 ASN A O 1
ATOM 2129 N N . PRO A 1 263 ? 19.161 8.698 -27.863 1.00 96.06 263 PRO A N 1
ATOM 2130 C CA . PRO A 1 263 ? 17.789 8.352 -27.513 1.00 96.06 263 PRO A CA 1
ATOM 2131 C C . PRO A 1 263 ? 17.296 9.002 -26.207 1.00 96.06 263 PRO A C 1
ATOM 2133 O O . PRO A 1 263 ? 16.105 8.884 -25.910 1.00 96.06 263 PRO A O 1
ATOM 2136 N N . GLU A 1 264 ? 18.156 9.686 -25.434 1.00 95.50 264 GLU A N 1
ATOM 2137 C CA . GLU A 1 264 ? 17.896 10.138 -24.051 1.00 95.50 264 GLU A CA 1
ATOM 2138 C C . GLU A 1 264 ? 16.541 10.846 -23.906 1.00 95.50 264 GLU A C 1
ATOM 2140 O O . GLU A 1 264 ? 15.699 10.413 -23.119 1.00 95.50 264 GLU A O 1
ATOM 2145 N N . ARG A 1 265 ? 16.278 11.862 -24.738 1.00 95.25 265 ARG A N 1
ATOM 2146 C CA . ARG A 1 265 ? 15.019 12.624 -24.699 1.00 95.25 265 ARG A CA 1
ATOM 2147 C C . ARG A 1 265 ? 13.795 11.764 -25.019 1.00 95.25 265 ARG A C 1
ATOM 2149 O O . ARG A 1 265 ? 12.775 11.858 -24.345 1.00 95.25 265 ARG A O 1
ATOM 2156 N N . SER A 1 266 ? 13.890 10.907 -26.036 1.00 96.62 266 SER A N 1
ATOM 2157 C CA . SER A 1 266 ? 12.771 10.040 -26.428 1.00 96.62 266 SER A CA 1
ATOM 2158 C C . SER A 1 266 ? 12.415 9.041 -25.321 1.00 96.62 266 SER A C 1
ATOM 2160 O O . SER A 1 266 ? 11.240 8.753 -25.086 1.00 96.62 266 SER A O 1
ATOM 2162 N N . ILE A 1 267 ? 13.429 8.553 -24.599 1.00 97.00 267 ILE A N 1
ATOM 2163 C CA . ILE A 1 267 ? 13.284 7.631 -23.474 1.00 97.00 267 ILE A CA 1
ATOM 2164 C C . ILE A 1 267 ? 12.612 8.338 -22.291 1.00 97.00 267 ILE A C 1
ATOM 2166 O O . ILE A 1 267 ? 11.652 7.796 -21.734 1.00 97.00 267 ILE A O 1
ATOM 2170 N N . THR A 1 268 ? 13.065 9.543 -21.928 1.00 95.69 268 THR A N 1
ATOM 2171 C CA . THR A 1 268 ? 12.493 10.310 -20.808 1.00 95.69 268 THR A CA 1
ATOM 2172 C C . THR A 1 268 ? 11.064 10.773 -21.086 1.00 95.69 268 THR A C 1
ATOM 2174 O O . THR A 1 268 ? 10.200 10.673 -20.209 1.00 95.69 268 THR A O 1
ATOM 2177 N N . ASP A 1 269 ? 10.782 11.214 -22.315 1.00 97.19 269 ASP A N 1
ATOM 2178 C CA . ASP A 1 269 ? 9.443 11.644 -22.725 1.00 97.19 269 ASP A CA 1
ATOM 2179 C C . ASP A 1 269 ? 8.469 10.455 -22.701 1.00 97.19 269 ASP A C 1
ATOM 2181 O O . ASP A 1 269 ? 7.362 10.564 -22.168 1.00 97.19 269 ASP A O 1
ATOM 2185 N N . ARG A 1 270 ? 8.900 9.280 -23.182 1.00 97.38 270 ARG A N 1
ATOM 2186 C CA . ARG A 1 270 ? 8.104 8.044 -23.125 1.00 97.38 270 ARG A CA 1
ATOM 2187 C C . ARG A 1 270 ? 7.807 7.618 -21.689 1.00 97.38 270 ARG A C 1
ATOM 2189 O O . ARG A 1 270 ? 6.656 7.312 -21.382 1.00 97.38 270 ARG A O 1
ATOM 2196 N N . ALA A 1 271 ? 8.807 7.617 -20.807 1.00 96.44 271 ALA A N 1
ATOM 2197 C CA . ALA A 1 271 ? 8.609 7.291 -19.394 1.00 96.44 271 ALA A CA 1
ATOM 2198 C C . ALA A 1 271 ? 7.640 8.276 -18.713 1.00 96.44 271 ALA A C 1
ATOM 2200 O O . ALA A 1 271 ? 6.8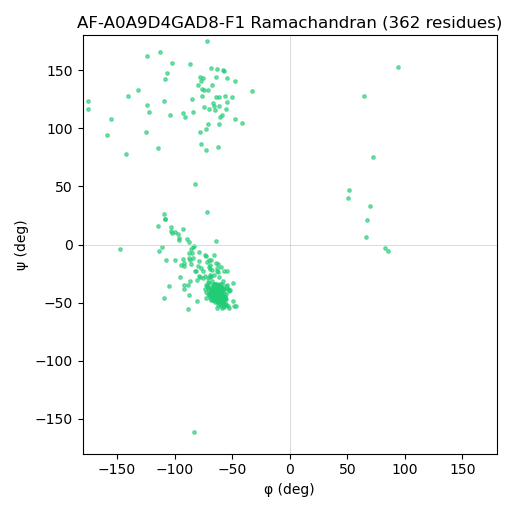20 7.872 -17.893 1.00 96.44 271 ALA A O 1
ATOM 2201 N N . SER A 1 272 ? 7.658 9.554 -19.091 1.00 96.88 272 SER A N 1
ATOM 2202 C CA . SER A 1 272 ? 6.721 10.552 -18.559 1.00 96.88 272 SER A CA 1
ATOM 2203 C C . SER A 1 272 ? 5.291 10.340 -19.069 1.00 96.88 272 SER A C 1
ATOM 2205 O O . SER A 1 272 ? 4.340 10.373 -18.292 1.00 96.88 272 SER A O 1
ATOM 2207 N N . GLN A 1 273 ? 5.118 10.038 -20.359 1.00 97.62 273 GLN A N 1
ATOM 2208 C CA . GLN A 1 273 ? 3.802 9.724 -20.932 1.00 97.62 273 GLN A CA 1
ATOM 2209 C C . GLN A 1 273 ? 3.195 8.452 -20.326 1.00 97.62 273 GLN A C 1
ATOM 2211 O O . GLN A 1 273 ? 1.999 8.402 -20.041 1.00 97.62 273 GLN A O 1
ATOM 2216 N N . MET A 1 274 ? 4.018 7.424 -20.109 1.00 97.62 274 MET A N 1
ATOM 2217 C CA . MET A 1 274 ? 3.583 6.182 -19.472 1.00 97.62 274 MET A CA 1
ATOM 2218 C C . MET A 1 274 ? 3.214 6.387 -17.998 1.00 97.62 274 MET A C 1
ATOM 2220 O O . MET A 1 274 ? 2.266 5.752 -17.542 1.00 97.62 274 MET A O 1
ATOM 2224 N N . LYS A 1 275 ? 3.861 7.331 -17.291 1.00 97.75 275 LYS A N 1
ATOM 2225 C CA . LYS A 1 275 ? 3.482 7.725 -15.923 1.00 97.75 275 LYS A CA 1
ATOM 2226 C C . LYS A 1 275 ? 2.040 8.208 -15.877 1.00 97.75 275 LYS A C 1
ATOM 2228 O O . LYS A 1 275 ? 1.266 7.730 -15.061 1.00 97.75 275 LYS A O 1
ATOM 2233 N N . LEU A 1 276 ? 1.671 9.130 -16.766 1.00 97.19 276 LEU A N 1
ATOM 2234 C CA . LEU A 1 276 ? 0.322 9.703 -16.791 1.00 97.19 276 LEU A CA 1
ATOM 2235 C C . LEU A 1 276 ? -0.746 8.629 -17.030 1.00 97.19 276 LEU A C 1
ATOM 2237 O O . LEU A 1 276 ? -1.753 8.600 -16.327 1.00 97.19 276 LEU A O 1
ATOM 2241 N N . LYS A 1 277 ? -0.495 7.709 -17.971 1.00 96.81 277 LYS A N 1
ATOM 2242 C CA . LYS A 1 277 ? -1.398 6.577 -18.237 1.00 96.81 277 LYS A CA 1
ATOM 2243 C C . LYS A 1 277 ? -1.525 5.650 -17.032 1.00 96.81 277 LYS A C 1
ATOM 2245 O O . LYS A 1 277 ? -2.636 5.288 -16.664 1.00 96.81 277 LYS A O 1
ATOM 2250 N N . PHE A 1 278 ? -0.394 5.301 -16.421 1.00 96.94 278 PHE A N 1
ATOM 2251 C CA . PHE A 1 278 ? -0.362 4.460 -15.231 1.00 96.94 278 PHE A CA 1
ATOM 2252 C C . PHE A 1 278 ? -1.163 5.085 -14.086 1.00 96.94 278 PHE A C 1
ATOM 2254 O O . PHE A 1 278 ? -2.014 4.415 -13.517 1.00 96.94 278 PHE A O 1
ATOM 2261 N N . LEU A 1 279 ? -0.932 6.367 -13.778 1.00 95.31 279 LEU A N 1
ATOM 2262 C CA . LEU A 1 279 ? -1.624 7.051 -12.684 1.00 95.31 279 LEU A CA 1
ATOM 2263 C C . LEU A 1 279 ? -3.135 7.131 -12.917 1.00 95.31 279 LEU A C 1
ATOM 2265 O O . LEU A 1 279 ? -3.885 6.839 -11.995 1.00 95.31 279 LEU A O 1
ATOM 2269 N N . SER A 1 280 ? -3.577 7.471 -14.135 1.00 93.88 280 SER A N 1
ATOM 2270 C CA . SER A 1 280 ? -5.011 7.503 -14.471 1.00 93.88 280 SER A CA 1
ATOM 2271 C C . SER A 1 280 ? -5.662 6.149 -14.205 1.00 93.88 280 SER A C 1
ATOM 2273 O O . SER A 1 280 ? -6.600 6.061 -13.422 1.00 93.88 280 SER A O 1
ATOM 2275 N N . HIS A 1 281 ? -5.107 5.076 -14.780 1.00 92.44 281 HIS A N 1
ATOM 2276 C CA . HIS A 1 281 ? -5.685 3.740 -14.634 1.00 92.44 281 HIS A CA 1
ATOM 2277 C C . HIS A 1 281 ? -5.610 3.226 -13.192 1.00 92.44 281 HIS A C 1
ATOM 2279 O O . HIS A 1 281 ? -6.565 2.622 -12.722 1.00 92.44 281 HIS A O 1
ATOM 2285 N N . TYR A 1 282 ? -4.517 3.490 -12.469 1.00 90.44 282 TYR A N 1
ATOM 2286 C CA . TYR A 1 282 ? -4.383 3.060 -11.075 1.00 90.44 282 TYR A CA 1
ATOM 2287 C C . TYR A 1 282 ? -5.434 3.725 -10.174 1.00 90.44 282 TYR A C 1
ATOM 2289 O O . TYR A 1 282 ? -6.004 3.073 -9.306 1.00 90.44 282 TYR A O 1
ATOM 2297 N N . LEU A 1 283 ? -5.719 5.015 -10.380 1.00 88.81 283 LEU A N 1
ATOM 2298 C CA . LEU A 1 283 ? -6.740 5.737 -9.612 1.00 88.81 283 LEU A CA 1
ATOM 2299 C C . LEU A 1 283 ? -8.164 5.305 -9.976 1.00 88.81 283 LEU A C 1
ATOM 2301 O O . LEU A 1 283 ? -9.016 5.223 -9.096 1.00 88.81 283 LEU A O 1
ATOM 2305 N N . GLU A 1 284 ? -8.413 4.989 -11.249 1.00 87.25 284 GLU A N 1
ATOM 2306 C CA . GLU A 1 284 ? -9.694 4.440 -11.708 1.00 87.25 284 GLU A CA 1
ATOM 2307 C C . GLU A 1 284 ? -9.998 3.078 -11.065 1.00 87.25 284 GLU A C 1
ATOM 2309 O O . GLU A 1 284 ? -11.153 2.803 -10.743 1.00 87.25 284 GLU A O 1
ATOM 2314 N N . THR A 1 285 ? -8.981 2.236 -10.846 1.00 82.88 285 THR A N 1
ATOM 2315 C CA . THR A 1 285 ? -9.163 0.897 -10.261 1.00 82.88 285 THR A CA 1
ATOM 2316 C C . THR A 1 285 ? -9.107 0.868 -8.737 1.00 82.88 285 THR A C 1
ATOM 2318 O O . THR A 1 285 ? -9.812 0.068 -8.129 1.00 82.88 285 THR A O 1
ATOM 2321 N N . SER A 1 286 ? -8.269 1.706 -8.122 1.00 78.75 286 SER A N 1
ATOM 2322 C CA . SER A 1 286 ? -7.943 1.633 -6.686 1.00 78.75 286 SER A CA 1
ATOM 2323 C C . SER A 1 286 ? -8.505 2.803 -5.866 1.00 78.75 286 SER A C 1
ATOM 2325 O O . SER A 1 286 ? -8.310 2.860 -4.656 1.00 78.75 286 SER A O 1
ATOM 2327 N N . GLY A 1 287 ? -9.171 3.763 -6.515 1.00 76.69 287 GLY A N 1
ATOM 2328 C CA . GLY A 1 287 ? -9.778 4.928 -5.876 1.00 76.69 287 GLY A CA 1
ATOM 2329 C C . GLY A 1 287 ? -8.890 6.179 -5.857 1.00 76.69 287 GLY A C 1
ATOM 2330 O O . GLY A 1 287 ? -7.659 6.129 -5.821 1.00 76.69 287 GLY A O 1
ATOM 2331 N N . ASN A 1 288 ? -9.541 7.348 -5.829 1.00 72.50 288 ASN A N 1
ATOM 2332 C CA . ASN A 1 288 ? -8.891 8.663 -5.946 1.00 72.50 288 ASN A CA 1
ATOM 2333 C C . ASN A 1 288 ? -7.913 8.996 -4.799 1.00 72.50 288 ASN A C 1
ATOM 2335 O O . ASN A 1 288 ? -7.038 9.843 -4.969 1.00 72.50 288 ASN A O 1
ATOM 2339 N N . GLY A 1 289 ? -8.030 8.328 -3.646 1.00 76.06 289 GLY A N 1
ATOM 2340 C CA . GLY A 1 289 ? -7.129 8.504 -2.499 1.00 76.06 289 GLY A CA 1
ATOM 2341 C C . GLY A 1 289 ? -5.736 7.887 -2.682 1.00 76.06 289 GLY A C 1
ATOM 2342 O O . GLY A 1 289 ? -4.842 8.147 -1.884 1.00 76.06 289 GLY A O 1
ATOM 2343 N N . GLN A 1 290 ? -5.517 7.102 -3.742 1.00 82.50 290 GLN A N 1
ATOM 2344 C CA . GLN A 1 290 ? -4.305 6.295 -3.925 1.00 82.50 290 GLN A CA 1
ATOM 2345 C C . GLN A 1 290 ? -3.190 6.983 -4.732 1.00 82.50 290 GLN A C 1
ATOM 2347 O O . GLN A 1 290 ? -2.229 6.336 -5.150 1.00 82.50 290 GLN A O 1
ATOM 2352 N N . GLY A 1 291 ? -3.272 8.299 -4.954 1.00 86.69 291 GLY A N 1
ATOM 2353 C CA . GLY A 1 291 ? -2.337 9.027 -5.825 1.00 86.69 291 GLY A CA 1
ATOM 2354 C C . GLY A 1 291 ? -0.875 8.912 -5.394 1.00 86.69 291 GLY A C 1
ATOM 2355 O O . GLY A 1 291 ? -0.013 8.584 -6.208 1.00 86.69 291 GLY A O 1
ATOM 2356 N N . ALA A 1 292 ? -0.593 9.104 -4.104 1.00 86.25 292 ALA A N 1
ATOM 2357 C CA . ALA A 1 292 ? 0.765 8.995 -3.569 1.00 86.25 292 ALA A CA 1
ATOM 2358 C C . ALA A 1 292 ? 1.333 7.571 -3.707 1.00 86.25 292 ALA A C 1
ATOM 2360 O O . ALA A 1 292 ? 2.505 7.393 -4.053 1.00 86.25 292 ALA A O 1
ATOM 2361 N N . VAL A 1 293 ? 0.494 6.553 -3.492 1.00 87.44 293 VAL A N 1
ATOM 2362 C CA . VAL A 1 293 ? 0.881 5.147 -3.657 1.00 87.44 293 VAL A CA 1
ATOM 2363 C C . VAL A 1 293 ? 1.166 4.846 -5.123 1.00 87.44 293 VAL A C 1
ATOM 2365 O O . VAL A 1 293 ? 2.228 4.309 -5.439 1.00 87.44 293 VAL A O 1
ATOM 2368 N N . ALA A 1 294 ? 0.280 5.257 -6.030 1.00 90.69 294 ALA A N 1
ATOM 2369 C CA . ALA A 1 294 ? 0.459 5.091 -7.466 1.00 90.69 294 ALA A CA 1
ATOM 2370 C C . ALA A 1 294 ? 1.775 5.733 -7.943 1.00 90.69 294 ALA A C 1
ATOM 2372 O O . ALA A 1 294 ? 2.568 5.109 -8.653 1.00 90.69 294 ALA A O 1
ATOM 2373 N N . GLU A 1 295 ? 2.073 6.954 -7.491 1.00 92.12 295 GLU A N 1
ATOM 2374 C CA . GLU A 1 295 ? 3.342 7.612 -7.804 1.00 92.12 295 GLU A CA 1
ATOM 2375 C C . GLU A 1 295 ? 4.554 6.833 -7.301 1.00 92.12 295 GLU A C 1
ATOM 2377 O O . GLU A 1 295 ? 5.546 6.696 -8.026 1.00 92.12 295 GLU A O 1
ATOM 2382 N N . GLN A 1 296 ? 4.478 6.305 -6.082 1.00 90.62 296 GLN A N 1
ATOM 2383 C CA . GLN A 1 296 ? 5.550 5.513 -5.498 1.00 90.62 296 GLN A CA 1
ATOM 2384 C C . GLN A 1 296 ? 5.762 4.195 -6.257 1.00 90.62 296 GLN A C 1
ATOM 2386 O O . GLN A 1 296 ? 6.905 3.856 -6.578 1.00 90.62 296 GLN A O 1
ATOM 2391 N N . ARG A 1 297 ? 4.688 3.476 -6.612 1.00 91.81 297 ARG A N 1
ATOM 2392 C CA . ARG A 1 297 ? 4.751 2.248 -7.430 1.00 91.81 297 ARG A CA 1
ATOM 2393 C C . ARG A 1 297 ? 5.392 2.526 -8.785 1.00 91.81 297 ARG A C 1
ATOM 2395 O O . ARG A 1 297 ? 6.309 1.816 -9.200 1.00 91.81 297 ARG A O 1
ATOM 2402 N N . TYR A 1 298 ? 4.978 3.603 -9.449 1.00 95.44 298 TYR A N 1
ATOM 2403 C CA . TYR A 1 298 ? 5.540 3.970 -10.745 1.00 95.44 298 TYR A CA 1
ATOM 2404 C C . TYR A 1 298 ? 7.017 4.366 -10.657 1.00 95.44 298 TYR A C 1
ATOM 2406 O O . TYR A 1 298 ? 7.816 4.010 -11.527 1.00 95.44 298 TYR A O 1
ATOM 2414 N N . ARG A 1 299 ? 7.407 5.078 -9.593 1.00 93.06 299 ARG A N 1
ATOM 2415 C CA . ARG A 1 299 ? 8.808 5.426 -9.329 1.00 93.06 299 ARG A CA 1
ATOM 2416 C C . ARG A 1 299 ? 9.661 4.169 -9.183 1.00 93.06 299 ARG A C 1
ATOM 2418 O O . ARG A 1 299 ? 10.676 4.045 -9.856 1.00 93.06 299 ARG A O 1
ATOM 2425 N N . GLN A 1 300 ? 9.211 3.199 -8.390 1.00 92.31 300 GLN A N 1
ATOM 2426 C CA . GLN A 1 300 ? 9.900 1.915 -8.231 1.00 92.31 300 GLN A CA 1
ATOM 2427 C C . GLN A 1 300 ? 10.022 1.156 -9.563 1.00 92.31 300 GLN A C 1
ATOM 2429 O O . GLN A 1 300 ? 11.098 0.648 -9.882 1.00 92.31 300 GLN A O 1
ATOM 2434 N N . ALA A 1 301 ? 8.959 1.147 -10.375 1.00 95.50 301 ALA A N 1
ATOM 2435 C CA . ALA A 1 301 ? 8.965 0.517 -11.696 1.00 95.50 301 ALA A CA 1
ATOM 2436 C C . ALA A 1 301 ? 9.943 1.204 -12.656 1.00 95.50 301 ALA A C 1
ATOM 2438 O O . ALA A 1 301 ? 10.677 0.541 -13.383 1.00 95.50 301 ALA A O 1
ATOM 2439 N N . THR A 1 302 ? 10.003 2.534 -12.614 1.00 94.94 302 THR A N 1
ATOM 2440 C CA . THR A 1 302 ? 10.928 3.338 -13.420 1.00 94.94 302 THR A CA 1
ATOM 2441 C C . THR A 1 302 ? 12.386 3.083 -13.021 1.00 94.94 302 THR A C 1
ATOM 2443 O O . THR A 1 302 ? 13.250 2.940 -13.888 1.00 94.94 302 THR A O 1
ATOM 2446 N N . ASN A 1 303 ? 12.666 2.950 -11.722 1.00 92.69 303 ASN A N 1
ATOM 2447 C CA . ASN A 1 303 ? 14.004 2.623 -11.220 1.00 92.69 303 ASN A CA 1
ATOM 2448 C C . ASN A 1 303 ? 14.444 1.231 -11.688 1.00 92.69 303 ASN A C 1
ATOM 2450 O O . ASN A 1 303 ? 15.571 1.055 -12.156 1.00 92.69 303 ASN A O 1
ATOM 2454 N N . LEU A 1 304 ? 13.540 0.250 -11.606 1.00 94.00 304 LEU A N 1
ATOM 2455 C CA . LEU A 1 304 ? 13.786 -1.099 -12.108 1.00 94.00 304 LEU A CA 1
ATOM 2456 C C . LEU A 1 304 ? 14.018 -1.095 -13.625 1.00 94.00 304 LEU A C 1
ATOM 2458 O O . LEU A 1 304 ? 14.988 -1.686 -14.092 1.00 94.00 304 LEU A O 1
ATOM 2462 N N . TYR A 1 305 ? 13.201 -0.360 -14.377 1.00 96.00 305 TYR A N 1
ATOM 2463 C CA . TYR A 1 305 ? 13.313 -0.208 -15.827 1.00 96.00 305 TYR A CA 1
ATOM 2464 C C . TYR A 1 305 ? 14.697 0.288 -16.268 1.00 96.00 305 TYR A C 1
ATOM 2466 O O . TYR A 1 305 ? 15.348 -0.358 -17.093 1.00 96.00 305 TYR A O 1
ATOM 2474 N N . TYR A 1 306 ? 15.194 1.388 -15.690 1.00 94.50 306 TYR A N 1
ATOM 2475 C CA . TYR A 1 306 ? 16.525 1.905 -16.028 1.00 94.50 306 TYR A CA 1
ATOM 2476 C C . TYR A 1 306 ? 17.643 0.953 -15.593 1.00 94.50 306 TYR A C 1
ATOM 2478 O O . TYR A 1 306 ? 18.618 0.758 -16.325 1.00 94.50 306 TYR A O 1
ATOM 2486 N N . ARG A 1 307 ? 17.494 0.307 -14.432 1.00 92.75 307 ARG A N 1
ATOM 2487 C CA . ARG A 1 307 ? 18.469 -0.665 -13.927 1.00 92.75 307 ARG A CA 1
ATOM 2488 C C . ARG A 1 307 ? 18.581 -1.889 -14.835 1.00 92.75 307 ARG A C 1
ATOM 2490 O O . ARG A 1 307 ? 19.697 -2.292 -15.165 1.00 92.75 307 ARG A O 1
ATOM 2497 N N . VAL A 1 308 ? 17.455 -2.471 -15.249 1.00 94.19 308 VAL A N 1
ATOM 2498 C CA . VAL A 1 308 ? 17.442 -3.629 -16.156 1.00 94.19 308 VAL A CA 1
ATOM 2499 C C . VAL A 1 308 ? 17.979 -3.227 -17.523 1.00 94.19 308 VAL A C 1
ATOM 2501 O O . VAL A 1 308 ? 18.827 -3.934 -18.060 1.00 94.19 308 VAL A O 1
ATOM 2504 N N . MET A 1 309 ? 17.586 -2.063 -18.049 1.00 95.44 309 MET A N 1
ATOM 2505 C CA . MET A 1 309 ? 18.128 -1.552 -19.310 1.00 95.44 309 MET A CA 1
ATOM 2506 C C . MET A 1 309 ? 19.654 -1.442 -19.267 1.00 95.44 309 MET A C 1
ATOM 2508 O O . MET A 1 309 ? 20.322 -1.924 -20.177 1.00 95.44 309 MET A O 1
ATOM 2512 N N . LYS A 1 310 ? 20.221 -0.871 -18.196 1.00 92.75 310 LYS A N 1
ATOM 2513 C CA . LYS A 1 310 ? 21.679 -0.767 -18.039 1.00 92.75 310 LYS A CA 1
ATOM 2514 C C . LYS A 1 310 ? 22.341 -2.139 -18.049 1.00 92.75 310 LYS A C 1
ATOM 2516 O O . LYS A 1 310 ? 23.323 -2.331 -18.758 1.00 92.75 310 LYS A O 1
ATOM 2521 N N . ARG A 1 311 ? 21.791 -3.095 -17.295 1.00 92.94 311 ARG A N 1
ATOM 2522 C CA . ARG A 1 311 ? 22.313 -4.467 -17.248 1.00 92.94 311 ARG A CA 1
ATOM 2523 C C . ARG A 1 311 ? 22.259 -5.154 -18.610 1.00 92.94 311 ARG A C 1
ATOM 2525 O O . ARG A 1 311 ? 23.241 -5.783 -18.983 1.00 92.94 311 ARG A O 1
ATOM 2532 N N . LEU A 1 312 ? 21.165 -4.995 -19.355 1.00 94.06 312 LEU A N 1
ATOM 2533 C CA . LEU A 1 312 ? 21.045 -5.519 -20.718 1.00 94.06 312 LEU A CA 1
ATOM 2534 C C . LEU A 1 312 ? 22.118 -4.923 -21.635 1.00 94.06 312 LEU A C 1
ATOM 2536 O O . LEU A 1 312 ? 22.817 -5.667 -22.310 1.00 94.06 312 LEU A O 1
ATOM 2540 N N . LEU A 1 313 ? 22.296 -3.600 -21.614 1.00 93.38 313 LEU A N 1
ATOM 2541 C CA . LEU A 1 313 ? 23.293 -2.923 -22.449 1.00 93.38 313 LEU A CA 1
ATOM 2542 C C . LEU A 1 313 ? 24.732 -3.312 -22.096 1.00 93.38 313 LEU A C 1
ATOM 2544 O O . LEU A 1 313 ? 25.564 -3.421 -22.989 1.00 93.38 313 LEU A O 1
ATOM 2548 N N . ASP A 1 314 ? 25.037 -3.535 -20.817 1.00 91.00 314 ASP A N 1
ATOM 2549 C CA . ASP A 1 314 ? 26.370 -3.978 -20.391 1.00 91.00 314 ASP A CA 1
ATOM 2550 C C . ASP A 1 314 ? 26.687 -5.386 -20.899 1.00 91.00 314 ASP A C 1
ATOM 2552 O O . ASP A 1 314 ? 27.750 -5.601 -21.480 1.00 91.00 314 ASP A O 1
ATOM 2556 N N . ILE A 1 315 ? 25.736 -6.314 -20.757 1.00 92.38 315 ILE A N 1
ATOM 2557 C CA . ILE A 1 315 ? 25.8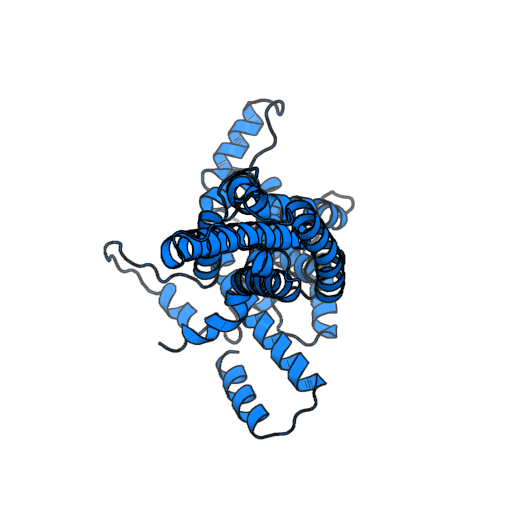62 -7.684 -21.272 1.00 92.38 315 ILE A CA 1
ATOM 2558 C C . ILE A 1 315 ? 26.011 -7.667 -22.799 1.00 92.38 315 ILE A C 1
ATOM 2560 O O . ILE A 1 315 ? 26.880 -8.338 -23.355 1.00 92.38 315 ILE A O 1
ATOM 2564 N N . GLU A 1 316 ? 25.195 -6.874 -23.494 1.00 91.56 316 GLU A N 1
ATOM 2565 C CA . GLU A 1 316 ? 25.247 -6.769 -24.954 1.00 91.56 316 GLU A CA 1
ATOM 2566 C C . GLU A 1 316 ? 26.544 -6.123 -25.451 1.00 91.56 316 GLU A C 1
ATOM 2568 O O . GLU A 1 316 ? 27.081 -6.538 -26.478 1.00 91.56 316 GLU A O 1
ATOM 2573 N N . ARG A 1 317 ? 27.100 -5.159 -24.708 1.00 89.50 317 ARG A N 1
ATOM 2574 C CA . ARG A 1 317 ? 28.396 -4.534 -25.016 1.00 89.50 317 ARG A CA 1
ATOM 2575 C C . ARG A 1 317 ? 29.541 -5.537 -24.963 1.00 89.50 317 ARG A C 1
ATOM 2577 O O . ARG A 1 317 ? 30.426 -5.483 -25.814 1.00 89.50 317 ARG A O 1
ATOM 2584 N N . GLU A 1 318 ? 29.527 -6.440 -23.986 1.00 90.62 318 GLU A N 1
ATOM 2585 C CA . GLU A 1 318 ? 30.507 -7.526 -23.892 1.00 90.62 318 GLU A CA 1
ATOM 2586 C C . GLU A 1 318 ? 30.307 -8.558 -25.011 1.00 90.62 318 GLU A C 1
ATOM 2588 O O . GLU A 1 318 ? 31.273 -8.985 -25.643 1.00 90.62 318 GLU A O 1
ATOM 2593 N N . ARG A 1 319 ? 29.050 -8.912 -25.311 1.00 92.25 319 ARG A N 1
ATOM 2594 C CA . ARG A 1 319 ? 28.690 -9.927 -26.313 1.00 92.25 319 ARG A CA 1
ATOM 2595 C C . ARG A 1 319 ? 28.998 -9.511 -27.755 1.00 92.25 319 ARG A C 1
ATOM 2597 O O . ARG A 1 319 ? 29.374 -10.356 -28.564 1.00 92.25 319 ARG A O 1
ATOM 2604 N N . LEU A 1 320 ? 28.787 -8.239 -28.094 1.00 88.75 320 LEU A N 1
ATOM 2605 C CA . LEU A 1 320 ? 28.861 -7.713 -29.464 1.00 88.75 320 LEU A CA 1
ATOM 2606 C C . LEU A 1 320 ? 30.153 -6.939 -29.760 1.00 88.75 320 LEU A C 1
ATOM 2608 O O . LEU A 1 320 ? 30.241 -6.271 -30.794 1.00 88.75 320 LEU A O 1
ATOM 2612 N N . ALA A 1 321 ? 31.156 -7.017 -28.881 1.00 82.56 321 ALA A N 1
ATOM 2613 C CA . ALA A 1 321 ? 32.425 -6.318 -29.057 1.00 82.56 321 ALA A CA 1
ATOM 2614 C C . ALA A 1 321 ? 33.017 -6.575 -30.466 1.00 82.56 321 ALA A C 1
ATOM 2616 O O . ALA A 1 321 ? 33.154 -7.735 -30.863 1.00 82.56 321 ALA A O 1
ATOM 2617 N N . PRO A 1 322 ? 33.366 -5.521 -31.242 1.00 79.25 322 PRO A N 1
ATOM 2618 C CA . PRO A 1 322 ? 33.592 -4.128 -30.831 1.00 79.25 322 PRO A CA 1
ATOM 2619 C C . PRO A 1 322 ? 32.402 -3.158 -31.023 1.00 79.25 322 PRO A C 1
ATOM 2621 O O . PRO A 1 322 ? 32.595 -1.948 -30.877 1.00 79.25 322 PRO A O 1
ATOM 2624 N N . LEU A 1 323 ? 31.198 -3.631 -31.365 1.00 79.19 323 LEU A N 1
ATOM 2625 C CA . LEU A 1 323 ? 30.043 -2.765 -31.629 1.00 79.19 323 LEU A CA 1
ATOM 2626 C C . LEU A 1 323 ? 29.587 -2.051 -30.341 1.00 79.19 323 LEU A C 1
ATOM 2628 O O . LEU A 1 323 ? 29.260 -2.694 -29.347 1.00 79.19 323 LEU A O 1
ATOM 2632 N N . LYS A 1 324 ? 29.572 -0.713 -30.357 1.00 81.06 324 LYS A N 1
ATOM 2633 C CA . LYS A 1 324 ? 29.126 0.128 -29.223 1.00 81.06 324 LYS A CA 1
ATOM 2634 C C . LYS A 1 324 ? 27.846 0.918 -29.510 1.00 81.06 324 LYS A C 1
ATOM 2636 O O . LYS A 1 324 ? 27.346 1.591 -28.615 1.00 81.06 324 LYS A O 1
ATOM 2641 N N . ASP A 1 325 ? 27.349 0.856 -30.743 1.00 90.25 325 ASP A N 1
ATOM 2642 C CA . ASP A 1 325 ? 26.140 1.556 -31.166 1.00 90.25 325 ASP A CA 1
ATOM 2643 C C . ASP A 1 325 ? 24.916 0.649 -30.998 1.00 90.25 325 ASP A C 1
ATOM 2645 O O . ASP A 1 325 ? 24.769 -0.356 -31.695 1.00 90.25 325 ASP A O 1
ATOM 2649 N N . PHE A 1 326 ? 24.027 1.027 -30.080 1.00 94.00 326 PHE A N 1
ATOM 2650 C CA . PHE A 1 326 ? 22.753 0.352 -29.825 1.00 94.00 326 PHE A CA 1
ATOM 2651 C C . PHE A 1 326 ? 21.546 1.165 -30.319 1.00 94.00 326 PHE A C 1
ATOM 2653 O O . PHE A 1 326 ? 20.428 0.953 -29.846 1.00 94.00 326 PHE A O 1
ATOM 2660 N N . SER A 1 327 ? 21.736 2.087 -31.275 1.00 94.12 327 SER A N 1
ATOM 2661 C CA . SER A 1 327 ? 20.682 2.993 -31.764 1.00 94.12 327 SER A CA 1
ATOM 2662 C C . SER A 1 327 ? 19.411 2.277 -32.208 1.00 94.12 327 SER A C 1
ATOM 2664 O O . SER A 1 327 ? 18.318 2.765 -31.929 1.00 94.12 327 SER A O 1
ATOM 2666 N N . SER A 1 328 ? 19.535 1.131 -32.885 1.00 93.00 328 SER A N 1
ATOM 2667 C CA . SER A 1 328 ? 18.385 0.356 -33.372 1.00 93.00 328 SER A CA 1
ATOM 2668 C C . SER A 1 328 ? 17.521 -0.194 -32.236 1.00 93.00 328 SER A C 1
ATOM 2670 O O . SER A 1 328 ? 16.301 -0.257 -32.374 1.00 93.00 328 SER A O 1
ATOM 2672 N N . LEU A 1 329 ? 18.138 -0.554 -31.108 1.00 94.75 329 LEU A N 1
ATOM 2673 C CA . LEU A 1 329 ? 17.457 -1.031 -29.909 1.00 94.75 329 LEU A CA 1
ATOM 2674 C C . LEU A 1 329 ? 16.908 0.139 -29.083 1.00 94.75 329 LEU A C 1
ATOM 2676 O O . LEU A 1 329 ? 15.738 0.136 -28.712 1.00 94.75 329 LEU A O 1
ATOM 2680 N N . LEU A 1 330 ? 17.734 1.156 -28.819 1.00 96.31 330 LEU A N 1
ATOM 2681 C CA . LEU A 1 330 ? 17.397 2.260 -27.913 1.00 96.31 330 LEU A CA 1
ATOM 2682 C C . LEU A 1 330 ? 16.474 3.326 -28.520 1.00 96.31 330 LEU A C 1
ATOM 2684 O O . LEU A 1 330 ? 15.890 4.121 -27.791 1.00 96.31 330 LEU A O 1
ATOM 2688 N N . ASN A 1 331 ? 16.291 3.341 -29.840 1.00 96.44 331 ASN A N 1
ATOM 2689 C CA . ASN A 1 331 ? 15.235 4.133 -30.477 1.00 96.44 331 ASN A CA 1
ATOM 2690 C C . ASN A 1 331 ? 13.962 3.308 -30.752 1.00 96.44 331 ASN A C 1
ATOM 2692 O O . ASN A 1 331 ? 13.000 3.825 -31.321 1.00 96.44 331 ASN A O 1
ATOM 2696 N N . ASN A 1 332 ? 13.908 2.037 -30.332 1.00 97.56 332 ASN A N 1
ATOM 2697 C CA . ASN A 1 332 ? 12.750 1.173 -30.550 1.00 97.56 332 ASN A CA 1
ATOM 2698 C C . ASN A 1 332 ? 11.668 1.385 -29.476 1.00 97.56 332 ASN A C 1
ATOM 2700 O O . ASN A 1 332 ? 11.839 1.044 -28.306 1.00 97.56 332 ASN A O 1
ATOM 2704 N N . ASP A 1 333 ? 10.510 1.908 -29.882 1.00 97.06 333 ASP A N 1
ATOM 2705 C CA . ASP A 1 333 ? 9.392 2.185 -28.973 1.00 97.06 333 ASP A CA 1
ATOM 2706 C C . ASP A 1 333 ? 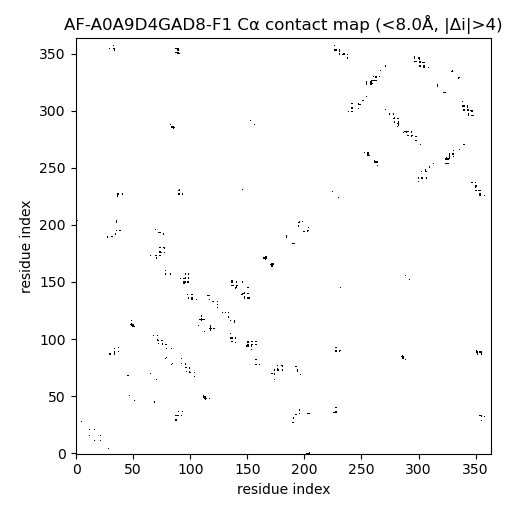8.836 0.933 -28.275 1.00 97.06 333 ASP A C 1
ATOM 2708 O O . ASP A 1 333 ? 8.567 0.962 -27.071 1.00 97.06 333 ASP A O 1
ATOM 2712 N N . VAL A 1 334 ? 8.726 -0.180 -29.005 1.00 97.88 334 VAL A N 1
ATOM 2713 C CA . VAL A 1 334 ? 8.191 -1.448 -28.489 1.00 97.88 334 VAL A CA 1
ATOM 2714 C C . VAL A 1 334 ? 9.109 -2.023 -27.416 1.00 97.88 334 VAL A C 1
ATOM 2716 O O . VAL A 1 334 ? 8.615 -2.469 -26.380 1.00 97.88 334 VAL A O 1
ATOM 2719 N N . PHE A 1 335 ? 10.430 -1.959 -27.611 1.00 98.00 335 PHE A N 1
ATOM 2720 C CA . PHE A 1 335 ? 11.408 -2.387 -26.607 1.00 98.00 335 PHE A CA 1
ATOM 2721 C C . PHE A 1 335 ? 11.198 -1.651 -25.279 1.00 98.00 335 PHE A C 1
ATOM 2723 O O . PHE A 1 335 ? 11.024 -2.282 -24.235 1.00 98.00 335 PHE A O 1
ATOM 2730 N N . HIS A 1 336 ? 11.134 -0.318 -25.319 1.00 98.12 336 HIS A N 1
ATOM 2731 C CA . HIS A 1 336 ? 10.990 0.483 -24.107 1.00 98.12 336 HIS A CA 1
ATOM 2732 C C . HIS A 1 336 ? 9.646 0.279 -23.410 1.00 98.12 336 HIS A C 1
ATOM 2734 O O . HIS A 1 336 ? 9.615 0.147 -22.186 1.00 98.12 336 HIS A O 1
ATOM 2740 N N . ARG A 1 337 ? 8.540 0.216 -24.165 1.00 98.25 337 ARG A N 1
ATOM 2741 C CA . ARG A 1 337 ? 7.218 -0.076 -23.589 1.00 98.25 337 ARG A CA 1
ATOM 2742 C C . ARG A 1 337 ? 7.174 -1.460 -22.953 1.00 98.25 337 ARG A C 1
ATOM 2744 O O . ARG A 1 337 ? 6.642 -1.584 -21.858 1.00 98.25 337 ARG A O 1
ATOM 2751 N N . SER A 1 338 ? 7.761 -2.465 -23.600 1.00 98.50 338 SER A N 1
ATOM 2752 C CA . SER A 1 338 ? 7.791 -3.841 -23.088 1.00 98.50 338 SER A CA 1
ATOM 2753 C C . SER A 1 338 ? 8.616 -3.943 -21.809 1.00 98.50 338 SER A C 1
ATOM 2755 O O . SER A 1 338 ? 8.166 -4.528 -20.827 1.00 98.50 338 SER A O 1
ATOM 2757 N N . LEU A 1 339 ? 9.803 -3.327 -21.785 1.00 98.31 339 LEU A N 1
ATOM 2758 C CA . LEU A 1 339 ? 10.672 -3.350 -20.612 1.00 98.31 339 LEU A CA 1
ATOM 2759 C C . LEU A 1 339 ? 10.059 -2.593 -19.427 1.00 98.31 339 LEU A C 1
ATOM 2761 O O . LEU A 1 339 ? 10.134 -3.061 -18.289 1.00 98.31 339 LEU A O 1
ATOM 2765 N N . LEU A 1 340 ? 9.438 -1.439 -19.685 1.00 98.19 340 LEU A N 1
ATOM 2766 C CA . LEU A 1 340 ? 8.755 -0.667 -18.651 1.00 98.19 340 LEU A CA 1
ATOM 2767 C C . LEU A 1 340 ? 7.515 -1.402 -18.134 1.00 98.19 340 LEU A C 1
ATOM 2769 O O . LEU A 1 340 ? 7.364 -1.512 -16.925 1.00 98.19 340 LEU A O 1
ATOM 2773 N N . ALA A 1 341 ? 6.683 -1.964 -19.017 1.00 97.69 341 ALA A N 1
ATOM 2774 C CA . ALA A 1 341 ? 5.522 -2.762 -18.622 1.00 97.69 341 ALA A CA 1
ATOM 2775 C C . ALA A 1 341 ? 5.931 -3.970 -17.767 1.00 97.69 341 ALA A C 1
ATOM 2777 O O . ALA A 1 341 ? 5.346 -4.193 -16.714 1.00 97.69 341 ALA A O 1
ATOM 2778 N N . CYS A 1 342 ? 6.990 -4.687 -18.156 1.00 98.06 342 CYS A N 1
ATOM 2779 C CA . CYS A 1 342 ? 7.554 -5.781 -17.363 1.00 98.06 342 CYS A CA 1
ATOM 2780 C C . CYS A 1 342 ? 8.043 -5.300 -15.985 1.00 98.06 342 CYS A C 1
ATOM 2782 O O . CYS A 1 342 ? 7.765 -5.923 -14.964 1.00 98.06 342 CYS A O 1
ATOM 2784 N N . SER A 1 343 ? 8.716 -4.148 -15.930 1.00 97.31 343 SER A N 1
ATOM 2785 C CA . SER A 1 343 ? 9.173 -3.564 -14.663 1.00 97.31 343 SER A CA 1
ATOM 2786 C C . SER A 1 343 ? 8.004 -3.151 -13.761 1.00 97.31 343 SER A C 1
ATOM 2788 O O . SER A 1 343 ? 8.061 -3.349 -12.549 1.00 97.31 343 SER A O 1
ATOM 2790 N N . THR A 1 344 ? 6.933 -2.608 -14.343 1.00 96.44 344 THR A N 1
ATOM 2791 C CA . THR A 1 344 ? 5.686 -2.294 -13.637 1.00 96.44 344 THR A CA 1
ATOM 2792 C C . THR A 1 344 ? 5.012 -3.556 -13.110 1.00 96.44 344 THR A C 1
ATOM 2794 O O . THR A 1 344 ? 4.643 -3.580 -11.941 1.00 96.44 344 THR A O 1
ATOM 2797 N N . GLU A 1 345 ? 4.914 -4.608 -13.922 1.00 94.88 345 GLU A N 1
ATOM 2798 C CA . GLU A 1 345 ? 4.319 -5.891 -13.534 1.00 94.88 345 GLU A CA 1
ATOM 2799 C C . GLU A 1 345 ? 5.045 -6.510 -12.337 1.00 94.88 345 GLU A C 1
ATOM 2801 O O . GLU A 1 345 ? 4.404 -6.917 -11.371 1.00 94.88 345 GLU A O 1
ATOM 2806 N N . ILE A 1 346 ? 6.384 -6.516 -12.354 1.00 94.19 346 ILE A N 1
ATOM 2807 C CA . ILE A 1 346 ? 7.200 -7.014 -11.237 1.00 94.19 346 ILE A CA 1
ATOM 2808 C C . ILE A 1 346 ? 6.887 -6.236 -9.958 1.00 94.19 346 ILE A C 1
ATOM 2810 O O . ILE A 1 346 ? 6.684 -6.844 -8.907 1.00 94.19 346 ILE A O 1
ATOM 2814 N N . VAL A 1 347 ? 6.823 -4.902 -10.033 1.00 93.56 347 VAL A N 1
ATOM 2815 C CA . VAL A 1 347 ? 6.502 -4.062 -8.872 1.00 93.56 347 VAL A CA 1
ATOM 2816 C C . VAL A 1 347 ? 5.092 -4.358 -8.371 1.00 93.56 347 VAL A C 1
ATOM 2818 O O . VAL A 1 347 ? 4.946 -4.702 -7.204 1.00 93.56 347 VAL A O 1
ATOM 2821 N N . LEU A 1 348 ? 4.067 -4.274 -9.222 1.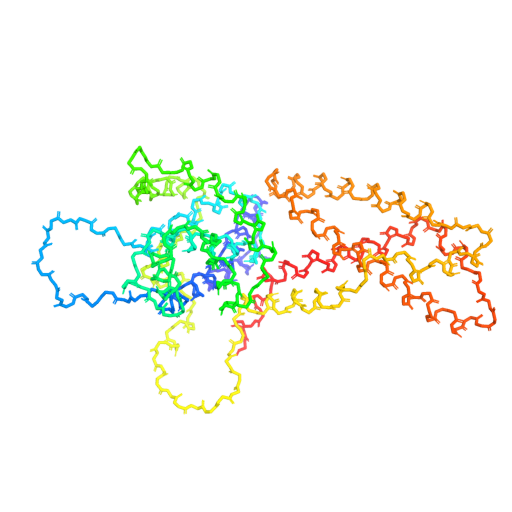00 91.12 348 LEU A N 1
ATOM 2822 C CA . LEU A 1 348 ? 2.673 -4.495 -8.816 1.00 91.12 348 LEU A CA 1
ATOM 2823 C C . LEU A 1 348 ? 2.464 -5.894 -8.241 1.00 91.12 348 LEU A C 1
ATOM 2825 O O . LEU A 1 348 ? 1.893 -6.038 -7.162 1.00 91.12 348 LEU A O 1
ATOM 2829 N N . THR A 1 349 ? 3.001 -6.913 -8.912 1.00 89.00 349 THR A N 1
ATOM 2830 C CA . THR A 1 349 ? 2.938 -8.295 -8.436 1.00 89.00 349 THR A CA 1
ATOM 2831 C C . THR A 1 349 ? 3.572 -8.405 -7.062 1.00 89.00 349 THR A C 1
ATOM 2833 O O . THR A 1 349 ? 2.935 -8.948 -6.172 1.00 89.00 349 THR A O 1
ATOM 2836 N N . THR A 1 350 ? 4.752 -7.813 -6.843 1.00 89.56 350 THR A N 1
ATOM 2837 C CA . THR A 1 350 ? 5.464 -7.859 -5.552 1.00 89.56 350 THR A CA 1
ATOM 2838 C C . THR A 1 350 ? 4.620 -7.347 -4.377 1.00 89.56 350 THR A C 1
ATOM 2840 O O . THR A 1 350 ? 4.703 -7.908 -3.285 1.00 89.56 350 THR A O 1
ATOM 2843 N N . TYR A 1 351 ? 3.779 -6.328 -4.586 1.00 86.00 351 TYR A N 1
ATOM 2844 C CA . TYR A 1 351 ? 2.871 -5.822 -3.545 1.00 86.00 351 TYR A CA 1
ATOM 2845 C C . TYR A 1 351 ? 1.530 -6.574 -3.466 1.00 86.00 351 TYR A C 1
ATOM 2847 O O . TYR A 1 351 ? 0.869 -6.510 -2.429 1.00 86.00 351 TYR A O 1
ATOM 2855 N N . ASN A 1 352 ? 1.172 -7.334 -4.507 1.00 78.88 352 ASN A N 1
ATOM 2856 C CA . ASN A 1 352 ? -0.039 -8.159 -4.590 1.00 78.88 352 ASN A CA 1
ATOM 2857 C C . ASN A 1 352 ? 0.154 -9.636 -4.180 1.00 78.88 352 ASN A C 1
ATOM 2859 O O . ASN A 1 352 ? -0.850 -10.308 -3.926 1.00 78.88 352 ASN A O 1
ATOM 2863 N N . VAL A 1 353 ? 1.396 -10.158 -4.126 1.00 58.28 353 VAL A N 1
ATOM 2864 C CA . VAL A 1 353 ? 1.732 -11.596 -3.923 1.00 58.28 353 VAL A CA 1
ATOM 2865 C C . VAL A 1 353 ? 0.985 -12.227 -2.742 1.00 58.28 353 VAL A C 1
ATOM 2867 O O . VAL A 1 353 ? 0.574 -13.385 -2.789 1.00 58.28 353 VAL A O 1
ATOM 2870 N N . SER A 1 354 ? 0.714 -11.454 -1.698 1.00 52.00 354 SER A N 1
ATOM 2871 C CA . SER A 1 354 ? 0.026 -11.911 -0.493 1.00 52.00 354 SER A CA 1
ATOM 2872 C C . SER A 1 354 ? -1.456 -12.261 -0.677 1.00 52.00 354 SER A C 1
ATOM 2874 O O . SER A 1 354 ? -2.023 -12.892 0.210 1.00 52.00 354 SER A O 1
ATOM 2876 N N . SER A 1 355 ? -2.091 -11.892 -1.793 1.00 44.97 355 SER A N 1
ATOM 2877 C CA . SER A 1 355 ? -3.459 -12.339 -2.110 1.00 44.97 355 SER A CA 1
ATOM 2878 C C . SER A 1 355 ? -3.500 -13.743 -2.735 1.00 44.97 355 SER A C 1
ATOM 2880 O O . SER A 1 355 ? -4.512 -14.429 -2.615 1.00 44.97 355 SER A O 1
ATOM 2882 N N . PHE A 1 356 ? -2.399 -14.202 -3.349 1.00 40.75 356 PHE A N 1
ATOM 2883 C CA . PHE A 1 356 ? -2.333 -15.479 -4.072 1.00 40.75 356 PHE A CA 1
ATOM 2884 C C . PHE A 1 356 ? -1.582 -16.582 -3.305 1.00 40.75 356 PHE A C 1
ATOM 2886 O O . PHE A 1 356 ? -2.001 -17.740 -3.353 1.00 40.75 356 PHE A O 1
ATOM 2893 N N . ASP A 1 357 ? -0.522 -16.248 -2.558 1.00 42.53 357 ASP A N 1
ATOM 2894 C CA . ASP A 1 357 ? 0.358 -17.250 -1.926 1.00 42.53 357 ASP A CA 1
ATOM 2895 C C . ASP A 1 357 ? -0.085 -17.733 -0.534 1.00 42.53 357 ASP A C 1
ATOM 2897 O O . ASP A 1 357 ? 0.374 -18.784 -0.082 1.00 42.53 357 ASP A O 1
ATOM 2901 N N . VAL A 1 358 ? -1.065 -17.080 0.112 1.00 45.28 358 VAL A N 1
ATOM 2902 C CA . VAL A 1 358 ? -1.696 -17.609 1.348 1.00 45.28 358 VAL A CA 1
ATOM 2903 C C . VAL A 1 358 ? -2.295 -19.006 1.112 1.00 45.28 358 VAL A C 1
ATOM 2905 O O . VAL A 1 358 ? -2.431 -19.799 2.040 1.00 45.28 358 VAL A O 1
ATOM 2908 N N . HIS A 1 359 ? -2.597 -19.349 -0.143 1.00 42.50 359 HIS A N 1
ATOM 2909 C CA . HIS A 1 359 ? -3.122 -20.654 -0.534 1.00 42.50 359 HIS A CA 1
ATOM 2910 C C . HIS A 1 359 ? -2.073 -21.767 -0.646 1.00 42.50 359 HIS A C 1
ATOM 2912 O O . HIS A 1 359 ? -2.453 -22.939 -0.657 1.00 42.50 359 HIS A O 1
ATOM 2918 N N . ARG A 1 360 ? -0.776 -21.444 -0.753 1.00 35.59 360 ARG A N 1
ATOM 2919 C CA . ARG A 1 360 ? 0.271 -22.456 -0.967 1.00 35.59 360 ARG A CA 1
ATOM 2920 C C . ARG A 1 360 ? 0.881 -22.964 0.335 1.00 35.59 360 ARG A C 1
ATOM 2922 O O . ARG A 1 360 ? 1.163 -24.151 0.431 1.00 35.59 360 ARG A O 1
ATOM 2929 N N . GLU A 1 361 ? 1.004 -22.103 1.342 1.00 34.28 361 GLU A N 1
ATOM 2930 C CA . GLU A 1 361 ? 1.590 -22.464 2.644 1.00 34.28 361 GLU A CA 1
ATOM 2931 C C . GLU A 1 361 ? 0.601 -23.129 3.616 1.00 34.28 361 GLU A C 1
ATOM 2933 O O . GLU A 1 361 ? 1.018 -23.691 4.620 1.00 34.28 361 GLU A O 1
ATOM 2938 N N . GLN A 1 362 ? -0.708 -23.116 3.336 1.00 39.28 362 GLN A N 1
ATOM 2939 C CA . GLN A 1 362 ? -1.702 -23.812 4.173 1.00 39.28 362 GLN A CA 1
ATOM 2940 C C . GLN A 1 362 ? -1.891 -25.297 3.807 1.00 39.28 362 GLN A C 1
ATOM 2942 O O . GLN A 1 362 ? -2.642 -25.992 4.487 1.00 39.28 362 GLN A O 1
ATOM 2947 N N . ASN A 1 363 ? -1.215 -25.780 2.756 1.00 31.50 363 ASN A N 1
ATOM 2948 C CA . ASN A 1 363 ? -1.345 -27.140 2.211 1.00 31.50 363 ASN A CA 1
ATOM 2949 C C . ASN A 1 363 ? -0.077 -28.006 2.349 1.00 31.50 363 ASN A C 1
ATOM 2951 O O . ASN A 1 363 ? 0.035 -29.051 1.703 1.00 31.50 363 ASN A O 1
ATOM 2955 N N . THR A 1 364 ? 0.855 -27.598 3.204 1.00 28.23 364 THR A N 1
ATOM 2956 C CA . THR A 1 364 ? 1.990 -28.408 3.677 1.00 28.23 364 THR A CA 1
ATOM 2957 C C . THR A 1 364 ? 2.038 -28.332 5.186 1.00 28.23 364 THR A C 1
ATOM 2959 O O . THR A 1 364 ? 2.225 -29.394 5.819 1.00 28.23 364 THR A O 1
#

Foldseek 3Di:
DVVVLVVVVVVCVVDPDDPVVVVLSLVQLLCLLQLQLLLVVLVVVVVQWFPDDPPPDDPDPDDPPPPLSLVLLLLLLVCCCVQFPLPSFSQLSNLSSVLSVVVSLVVDALVRTDPPSSVLVVVCVVVPVPDDDSPVLVVSCVVVVADSVSSVLSNVLCVVVVQVQADPVRDHDSVVSVVVSVVVCVVSVHDPSSCVVVVDPVSHDPCVVVVVPDPDDDDDDDDDQRLNNVLRVLLVVLCVVLVDDPDLCVLVVQLQVLAPHRLVVVLVVLLVVVLVVQQVVCCVNRHPSCNVVSNVLSVSLVSQLSVVVSVVLVVVVVVVPPDSHPNVQSNDPVNSVVSSVVSSCSSVCSSNVSSPCSVVVVPD

Secondary structure (DSSP, 8-state):
-HHHHHHHHHHHTTS---HHHHHHHHHHHHHHHHHHHHHHHHHHHHHHHBPPP-TTS---TTS----HHHHHHHHHHHHHHHHSTT---HHHHHHHHHHHHHHHHHHS-GGGB-TTHHHHHHHHHHTTT-S----HHHHHHHHTT--HHHHHHHHHHHHHHHHHH--TTSS--HHHHHHHHHHHHHHHT---GGGGGGT-TTTS-TTHHHHHT------SS-PPPPHHHHHHHHHHHHHHHH---S-SSGGGHHHHHTSSS--HHHHHHHHHHHHHHHHHHHHHHH-GGGHHHHHHHHHHHHHHHHHHHHHHHHHHHHHTTT----HHHHT-HHHHHHHHHHHHHHHHHHHHGGGTGGGTGGG-

Radius of gyration: 24.7 Å; Cα contacts (8 Å, |Δi|>4): 269; chains: 1; bounding box: 59×50×75 Å